Protein AF-A0A8D8FXM3-F1 (afdb_monomer)

Solvent-accessible surface area (backbone atoms only — not comparable to full-atom values): 12452 Å² total; per-residue (Å²): 110,68,70,56,55,53,50,52,53,53,52,52,51,51,52,50,54,49,53,53,51,35,67,79,33,67,69,48,41,53,52,52,52,52,49,64,70,70,44,84,66,47,69,54,56,52,48,52,55,50,48,60,72,67,67,62,90,70,79,95,51,71,66,63,53,48,52,51,51,57,55,49,51,53,50,54,53,55,52,47,56,51,52,52,52,50,53,50,50,52,54,52,54,53,51,53,52,54,54,50,55,56,55,59,54,52,55,56,55,54,50,52,54,51,52,65,56,49,52,60,52,53,54,52,52,51,53,52,53,52,53,50,54,52,51,52,52,52,53,50,53,50,52,53,51,51,53,52,51,52,51,50,52,55,51,51,51,45,52,72,77,34,61,68,70,59,34,52,39,51,74,69,73,46,86,82,75,95,80,88,76,96,78,83,88,86,88,86,85,82,70,87,61,51,72,58,54,60,70,76,43,56,78,65,55,54,47,64,77,72,57,128

InterPro domains:
  IPR001054 Adenylyl cyclase class-3/4/guanylyl cyclase [PF00211] (177-207)
  IPR001054 Adenylyl cyclase class-3/4/guanylyl cyclase [PS50125] (185-207)
  IPR011645 Haem NO binding associated [PF07701] (136-170)
  IPR029787 Nucleotide cyclase [G3DSA:3.30.70.1230] (173-210)
  IPR029787 Nucleotide cyclase [SSF55073] (171-207)
  IPR050401 Cyclic nucleotide synthase [PTHR11920] (121-207)

Secondary structure (DSSP, 8-state):
-HHHHHHHHHHHHHHHHHHHHHHH-HHHHHHHHHHHHHSTTHHHHHHHHHHHHTT------HHHHHHHHHHHHHHHHHHHHHHHHHHHHHHHHHHHHHHHHHHHHHHHHHHHHHHHHHHHHHHHHHHHHHHHHHHHHHHHHHHHHHHHHHHHHHHHHHHHHS-HHHHHHHHTT--------SS--------TTHHHHHHHS-HHHHHHHH--

Foldseek 3Di:
DVVLVVVVVVVVVVVVVLVVVCVVDVVLVVLVVVLCVPDPCSVVLVVVVVVSVVVDDDPDDPVVVVVNVVSVVVVVVSVVVSVVVVVVVVVVVVVVVVVVVVVVVVVVVVVVVVVVVVVVVVVVVVVVVVVVVVVVVVVVVVVVVVVVVVVVVVLVVLVVVDPPVVSVCVVVVHDDDDDDDPDDDDDDDDDPCPVVCPVPDDPVVNCVVPPD

Structure (mmCIF, N/CA/C/O backbone):
data_AF-A0A8D8FXM3-F1
#
_entry.id   AF-A0A8D8FXM3-F1
#
loop_
_atom_site.group_PDB
_atom_site.id
_atom_site.type_symbol
_atom_site.label_atom_id
_atom_site.label_alt_id
_atom_site.label_comp_id
_atom_site.label_asym_id
_atom_site.label_entity_id
_atom_site.label_seq_id
_atom_site.pdbx_PDB_ins_code
_atom_site.Cartn_x
_atom_site.Cartn_y
_atom_site.Cartn_z
_atom_site.occupancy
_atom_site.B_iso_or_equiv
_atom_site.auth_seq_id
_atom_site.auth_comp_id
_atom_site.auth_asym_id
_atom_site.auth_atom_id
_atom_site.pdbx_PDB_model_num
ATOM 1 N N . THR A 1 1 ? 35.871 18.208 -62.976 1.00 68.62 1 THR A N 1
ATOM 2 C CA . THR A 1 1 ? 35.917 19.166 -61.845 1.00 68.62 1 THR A CA 1
ATOM 3 C C . THR A 1 1 ? 34.710 19.023 -60.932 1.00 68.62 1 THR A C 1
ATOM 5 O O . THR A 1 1 ? 34.895 18.881 -59.734 1.00 68.62 1 THR A O 1
ATOM 8 N N . GLU A 1 2 ? 33.490 18.960 -61.470 1.00 82.00 2 GLU A N 1
ATOM 9 C CA . GLU A 1 2 ? 32.253 18.806 -60.681 1.00 82.00 2 GLU A CA 1
ATOM 10 C C . GLU A 1 2 ? 32.189 17.509 -59.846 1.00 82.00 2 GLU A C 1
ATOM 12 O O . GLU A 1 2 ? 31.903 17.554 -58.652 1.00 82.00 2 GLU A O 1
ATOM 17 N N . SER A 1 3 ? 32.555 16.357 -60.422 1.00 80.75 3 SER A N 1
ATOM 18 C CA . SER A 1 3 ? 32.576 15.068 -59.704 1.00 80.75 3 SER A CA 1
ATOM 19 C C . SER A 1 3 ? 33.555 15.048 -58.524 1.00 80.75 3 SER A C 1
ATOM 21 O O . SER A 1 3 ? 33.273 14.437 -57.497 1.00 80.75 3 SER A O 1
ATOM 23 N N . TYR A 1 4 ? 34.686 15.746 -58.657 1.00 82.31 4 TYR A N 1
ATOM 24 C CA . TYR A 1 4 ? 35.678 15.891 -57.593 1.00 82.31 4 TYR A CA 1
ATOM 25 C C . TYR A 1 4 ? 35.133 16.742 -56.441 1.00 82.31 4 TYR A C 1
ATOM 27 O O . TYR A 1 4 ? 35.175 16.322 -55.288 1.00 82.31 4 TYR A O 1
ATOM 35 N N . ILE A 1 5 ? 34.543 17.899 -56.761 1.00 85.62 5 ILE A N 1
ATOM 36 C CA . ILE A 1 5 ? 33.913 18.782 -55.768 1.00 85.62 5 ILE A CA 1
ATOM 37 C C . ILE A 1 5 ? 32.830 18.021 -54.994 1.00 85.62 5 ILE A C 1
ATOM 39 O O . ILE A 1 5 ? 32.799 18.066 -53.765 1.00 85.62 5 ILE A O 1
ATOM 43 N N . ARG A 1 6 ? 31.993 17.255 -55.700 1.00 86.94 6 ARG A N 1
ATOM 44 C CA . ARG A 1 6 ? 30.939 16.438 -55.093 1.00 86.94 6 ARG A CA 1
ATOM 45 C C . ARG A 1 6 ? 31.491 15.332 -54.187 1.00 86.94 6 ARG A C 1
ATOM 47 O O . ARG A 1 6 ? 30.951 15.111 -53.106 1.00 86.94 6 ARG A O 1
ATOM 54 N N . TYR A 1 7 ? 32.568 14.657 -54.591 1.00 84.69 7 TYR A N 1
ATOM 55 C CA . TYR A 1 7 ? 33.243 13.662 -53.751 1.00 84.69 7 TYR A CA 1
ATOM 56 C C . TYR A 1 7 ? 33.750 14.283 -52.442 1.00 84.69 7 TYR A C 1
ATOM 58 O O . TYR A 1 7 ? 33.461 13.763 -51.367 1.00 84.69 7 TYR A O 1
ATOM 66 N N . ILE A 1 8 ? 34.443 15.423 -52.524 1.00 84.00 8 ILE A N 1
ATOM 67 C CA . ILE A 1 8 ? 34.988 16.114 -51.348 1.00 84.00 8 ILE A CA 1
ATOM 68 C C . ILE A 1 8 ? 33.873 16.561 -50.399 1.00 84.00 8 ILE A C 1
ATOM 70 O O . ILE A 1 8 ? 33.991 16.375 -49.190 1.00 84.00 8 ILE A O 1
ATOM 74 N N . GLN A 1 9 ? 32.767 17.088 -50.929 1.00 88.81 9 GLN A N 1
ATOM 75 C CA . GLN A 1 9 ? 31.605 17.453 -50.115 1.00 88.81 9 GLN A CA 1
ATOM 76 C C . GLN A 1 9 ? 31.052 16.253 -49.336 1.00 88.81 9 GLN A C 1
ATOM 78 O O . GLN A 1 9 ? 30.844 16.348 -48.128 1.00 88.81 9 GLN A O 1
ATOM 83 N N . HIS A 1 10 ? 30.850 15.111 -49.998 1.00 86.81 10 HIS A N 1
ATOM 84 C CA . HIS A 1 10 ? 30.336 13.913 -49.332 1.00 86.81 10 HIS A CA 1
ATOM 85 C C . HIS A 1 10 ? 31.328 13.307 -48.325 1.00 86.81 10 HIS A C 1
ATOM 87 O O . HIS A 1 10 ? 30.897 12.852 -47.266 1.00 86.81 10 HIS A O 1
ATOM 93 N N . ASP A 1 11 ? 32.635 13.332 -48.607 1.00 83.19 11 ASP A N 1
ATOM 94 C CA . ASP A 1 11 ? 33.673 12.855 -47.680 1.00 83.19 11 ASP A CA 1
ATOM 95 C C . ASP A 1 11 ? 33.730 13.703 -46.398 1.00 83.19 11 ASP A C 1
ATOM 97 O O . ASP A 1 11 ? 33.765 13.157 -45.292 1.00 83.19 11 ASP A O 1
ATOM 101 N N . ILE A 1 12 ? 33.667 15.034 -46.527 1.00 84.38 12 ILE A N 1
ATOM 102 C CA . ILE A 1 12 ? 33.658 15.956 -45.381 1.00 84.38 12 ILE A CA 1
ATOM 103 C C . ILE A 1 12 ? 32.416 15.725 -44.518 1.00 84.38 12 ILE A C 1
ATOM 105 O O . ILE A 1 12 ? 32.544 15.514 -43.311 1.00 84.38 12 ILE A O 1
ATOM 109 N N . VAL A 1 13 ? 31.230 15.695 -45.134 1.00 89.56 13 VAL A N 1
ATOM 110 C CA . VAL A 1 13 ? 29.965 15.468 -44.417 1.00 89.56 13 VAL A CA 1
ATOM 111 C C . VAL A 1 13 ? 29.972 14.104 -43.720 1.00 89.56 13 VAL A C 1
ATOM 113 O O . VAL A 1 13 ? 29.574 13.997 -42.561 1.00 89.56 13 VAL A O 1
ATOM 116 N N . GLY A 1 14 ? 30.477 13.060 -44.383 1.00 83.69 14 GLY A N 1
ATOM 117 C CA . GLY A 1 14 ? 30.605 11.729 -43.789 1.00 83.69 14 GLY A CA 1
ATOM 118 C C . GLY A 1 14 ? 31.514 11.716 -42.555 1.00 83.69 14 GLY A C 1
ATOM 119 O O . GLY A 1 14 ? 31.145 11.154 -41.521 1.00 83.69 14 GLY A O 1
ATOM 120 N N . LYS A 1 15 ? 32.676 12.378 -42.629 1.00 83.38 15 LYS A N 1
ATOM 121 C CA . LYS A 1 15 ? 33.617 12.504 -41.502 1.00 83.38 15 LYS A CA 1
ATOM 122 C C . LYS A 1 15 ? 33.030 13.299 -40.340 1.00 83.38 15 LYS A C 1
ATOM 124 O O . LYS A 1 15 ? 33.217 12.909 -39.188 1.00 83.38 15 LYS A O 1
ATOM 129 N N . GLU A 1 16 ? 32.315 14.381 -40.623 1.00 87.56 16 GLU A N 1
ATOM 130 C CA . GLU A 1 16 ? 31.687 15.221 -39.602 1.00 87.56 16 GLU A CA 1
ATOM 131 C C . GLU A 1 16 ? 30.564 14.480 -38.865 1.00 87.56 16 GLU A C 1
ATOM 133 O O . GLU A 1 16 ? 30.549 14.443 -37.631 1.00 87.56 16 GLU A O 1
ATOM 138 N N . LEU A 1 17 ? 29.675 13.808 -39.604 1.00 86.50 17 LEU A N 1
ATOM 139 C CA . LEU A 1 17 ? 28.604 12.989 -39.030 1.00 86.50 17 LEU A CA 1
ATOM 140 C C . LEU A 1 17 ? 29.157 11.850 -38.170 1.00 86.50 17 LEU A C 1
ATOM 142 O O . LEU A 1 17 ? 28.643 11.577 -37.080 1.00 86.50 17 LEU A O 1
ATOM 146 N N . LEU A 1 18 ? 30.227 11.203 -38.634 1.00 83.75 18 LEU A N 1
ATOM 147 C CA . LEU A 1 18 ? 30.901 10.159 -37.877 1.00 83.75 18 LEU A CA 1
ATOM 148 C C . LEU A 1 18 ? 31.521 10.720 -36.593 1.00 83.75 18 LEU A C 1
ATOM 150 O O . LEU A 1 18 ? 31.293 10.164 -35.523 1.00 83.75 18 LEU A O 1
ATOM 154 N N . ASN A 1 19 ? 32.254 11.832 -36.667 1.00 86.19 19 ASN A N 1
ATOM 155 C CA . ASN A 1 19 ? 32.889 12.445 -35.500 1.00 86.19 19 ASN A CA 1
ATOM 156 C C . ASN A 1 19 ? 31.856 12.887 -34.449 1.00 86.19 19 ASN A C 1
ATOM 158 O O . ASN A 1 19 ? 32.009 12.595 -33.263 1.00 86.19 19 ASN A O 1
ATOM 162 N N . SER A 1 20 ? 30.756 13.499 -34.891 1.00 86.69 20 SER A N 1
ATOM 163 C CA . SER A 1 20 ? 29.619 13.834 -34.030 1.00 86.69 20 SER A CA 1
ATOM 164 C C . SER A 1 20 ? 29.040 12.586 -33.359 1.00 86.69 20 SER A C 1
ATOM 166 O O . SER A 1 20 ? 28.900 12.543 -32.137 1.00 86.69 20 SER A O 1
ATOM 168 N N . SER A 1 21 ? 28.796 11.519 -34.124 1.00 83.69 21 SER A N 1
ATOM 169 C CA . SER A 1 21 ? 28.277 10.251 -33.592 1.00 83.69 21 SER A CA 1
ATOM 170 C C . SER A 1 21 ? 29.218 9.610 -32.560 1.00 83.69 21 SER A C 1
ATOM 172 O O . SER A 1 21 ? 28.762 9.087 -31.541 1.00 83.69 21 SER A O 1
ATOM 174 N N . LEU A 1 22 ? 30.536 9.674 -32.787 1.00 83.56 22 LEU A N 1
ATOM 175 C CA . LEU A 1 22 ? 31.560 9.163 -31.866 1.00 83.56 22 LEU A CA 1
ATOM 176 C C . LEU A 1 22 ? 31.623 9.955 -30.549 1.00 83.56 22 LEU A C 1
ATOM 178 O O . LEU A 1 22 ? 32.010 9.386 -29.527 1.00 83.56 22 LEU A O 1
ATOM 182 N N . ASN A 1 23 ? 31.239 11.234 -30.560 1.00 85.25 23 ASN A N 1
ATOM 183 C CA . ASN A 1 23 ? 31.184 12.076 -29.364 1.00 85.25 23 ASN A CA 1
ATOM 184 C C . ASN A 1 23 ? 29.931 11.814 -28.519 1.00 85.25 23 ASN A C 1
ATOM 186 O O . ASN A 1 23 ? 30.030 11.758 -27.296 1.00 85.25 23 ASN A O 1
ATOM 190 N N . TYR A 1 24 ? 28.771 11.601 -29.147 1.00 81.50 24 TYR A N 1
ATOM 191 C CA . TYR A 1 24 ? 27.524 11.327 -28.420 1.00 81.50 24 TYR A CA 1
ATOM 192 C C . TYR A 1 24 ? 27.474 9.926 -27.803 1.00 81.50 24 TYR A C 1
ATOM 194 O O . TYR A 1 24 ? 26.802 9.720 -26.794 1.00 81.50 24 TYR A O 1
ATOM 202 N N . ILE A 1 25 ? 28.177 8.952 -28.392 1.00 80.44 25 ILE A N 1
ATOM 203 C CA . ILE A 1 25 ? 28.134 7.554 -27.954 1.00 80.44 25 ILE A CA 1
ATOM 204 C C . ILE A 1 25 ? 29.562 7.076 -27.637 1.00 80.44 25 ILE A C 1
ATOM 206 O O . ILE A 1 25 ? 30.251 6.558 -28.518 1.00 80.44 25 ILE A O 1
ATOM 210 N N . PRO A 1 26 ? 30.021 7.148 -26.371 1.00 79.50 26 PRO A N 1
ATOM 211 C CA . PRO A 1 26 ? 31.376 6.732 -25.984 1.00 79.50 26 PRO A CA 1
ATOM 212 C C . PRO A 1 26 ? 31.711 5.284 -26.375 1.00 79.50 26 PRO A C 1
ATOM 214 O O . PRO A 1 26 ? 32.835 4.968 -26.769 1.00 79.50 26 PRO A O 1
ATOM 217 N N . LYS A 1 27 ? 30.710 4.395 -26.341 1.00 80.88 27 LYS A N 1
ATOM 218 C CA . LYS A 1 27 ? 30.839 2.996 -26.774 1.00 80.88 27 LYS A CA 1
ATOM 219 C C . LYS A 1 27 ? 31.121 2.881 -28.278 1.00 80.88 27 LYS A C 1
ATOM 221 O O . LYS A 1 27 ? 31.869 1.998 -28.689 1.00 80.88 27 LYS A O 1
ATOM 226 N N . LEU A 1 28 ? 30.566 3.781 -29.095 1.00 82.56 28 LEU A N 1
ATOM 227 C CA . LEU A 1 28 ? 30.810 3.834 -30.537 1.00 82.56 28 LEU A CA 1
ATOM 228 C C . LEU A 1 28 ? 32.264 4.192 -30.833 1.00 82.56 28 LEU A C 1
ATOM 230 O O . LEU A 1 28 ? 32.869 3.579 -31.705 1.00 82.56 28 LEU A O 1
ATOM 234 N N . LYS A 1 29 ? 32.850 5.104 -30.050 1.00 85.75 29 LYS A N 1
ATOM 235 C CA . LYS A 1 29 ? 34.266 5.474 -30.158 1.00 85.75 29 LYS A CA 1
ATOM 236 C C . LYS A 1 29 ? 35.198 4.279 -29.984 1.00 85.75 29 LYS A C 1
ATOM 238 O O . LYS A 1 29 ? 36.112 4.090 -30.784 1.00 85.75 29 LYS A O 1
ATOM 243 N N . ALA A 1 30 ? 34.935 3.444 -28.980 1.00 85.19 30 ALA A N 1
ATOM 244 C CA . ALA A 1 30 ? 35.692 2.215 -28.760 1.00 85.19 30 ALA A CA 1
ATOM 245 C C . ALA A 1 30 ? 35.491 1.199 -29.899 1.00 85.19 30 ALA A C 1
ATOM 247 O O . ALA A 1 30 ? 36.458 0.615 -30.384 1.00 85.19 30 ALA A O 1
ATOM 248 N N . MET A 1 31 ? 34.251 1.020 -30.369 1.00 82.25 31 MET A N 1
ATOM 249 C CA . MET A 1 31 ? 33.945 0.085 -31.459 1.00 82.25 31 MET A CA 1
ATOM 250 C C . MET A 1 31 ? 34.578 0.508 -32.790 1.00 82.25 31 MET A C 1
ATOM 252 O O . MET A 1 31 ? 35.168 -0.327 -33.470 1.00 82.25 31 MET A O 1
ATOM 256 N N . TYR A 1 32 ? 34.523 1.797 -33.126 1.00 84.50 32 TYR A N 1
ATOM 257 C CA . TYR A 1 32 ? 35.163 2.353 -34.316 1.00 84.50 32 TYR A CA 1
ATOM 258 C C . TYR A 1 32 ? 36.689 2.217 -34.257 1.00 84.50 32 TYR A C 1
ATOM 260 O O . TYR A 1 32 ? 37.299 1.792 -35.231 1.00 84.50 32 TYR A O 1
ATOM 268 N N . LYS A 1 33 ? 37.313 2.492 -33.102 1.00 86.56 33 LYS A N 1
ATOM 269 C CA . LYS A 1 33 ? 38.763 2.315 -32.915 1.00 86.56 33 LYS A CA 1
ATOM 270 C C . LYS A 1 33 ? 39.199 0.857 -33.099 1.00 86.56 33 LYS A C 1
ATOM 272 O O . LYS A 1 33 ? 40.227 0.598 -33.717 1.00 86.56 33 LYS A O 1
ATOM 277 N N . ASN A 1 34 ? 38.424 -0.095 -32.584 1.00 85.81 34 ASN A N 1
ATOM 278 C CA . ASN A 1 34 ? 38.727 -1.516 -32.761 1.00 85.81 34 ASN A CA 1
ATOM 279 C C . ASN A 1 34 ? 38.611 -1.941 -34.230 1.00 85.81 34 ASN A C 1
ATOM 281 O O . ASN A 1 34 ? 39.452 -2.695 -34.708 1.00 85.81 34 ASN A O 1
ATOM 285 N N . LEU A 1 35 ? 37.622 -1.409 -34.951 1.00 81.69 35 LEU A N 1
ATOM 286 C CA . LEU A 1 35 ? 37.439 -1.663 -36.379 1.00 81.69 35 LEU A CA 1
ATOM 287 C C . LEU A 1 35 ? 38.620 -1.142 -37.208 1.00 81.69 35 LEU A C 1
ATOM 289 O O . LEU A 1 35 ? 39.188 -1.875 -38.010 1.00 81.69 35 LEU A O 1
ATOM 293 N N . THR A 1 36 ? 39.038 0.106 -36.975 1.00 80.44 36 THR A N 1
ATOM 294 C CA . THR A 1 36 ? 40.135 0.734 -37.731 1.00 80.44 36 THR A CA 1
ATOM 295 C C . THR A 1 36 ? 41.506 0.135 -37.426 1.00 80.44 36 THR A C 1
ATOM 297 O O . THR A 1 36 ? 42.412 0.251 -38.246 1.00 80.44 36 THR A O 1
ATOM 300 N N . THR A 1 37 ? 41.665 -0.510 -36.267 1.00 82.50 37 THR A N 1
ATOM 301 C CA . THR A 1 37 ? 42.911 -1.194 -35.880 1.00 82.50 37 THR A CA 1
ATOM 302 C C . THR A 1 37 ? 42.944 -2.647 -36.368 1.00 82.50 37 THR A C 1
ATOM 304 O O . THR A 1 37 ? 44.019 -3.181 -36.614 1.00 82.50 37 THR A O 1
ATOM 307 N N . GLY A 1 38 ? 41.781 -3.295 -36.501 1.00 80.94 38 GLY A N 1
ATOM 308 C CA . GLY A 1 38 ? 41.669 -4.699 -36.909 1.00 80.94 38 GLY A CA 1
ATOM 309 C C . GLY A 1 38 ? 41.551 -4.930 -38.417 1.00 80.94 38 GLY A C 1
ATOM 310 O O . GLY A 1 38 ? 41.680 -6.067 -38.863 1.00 80.94 38 GLY A O 1
ATOM 311 N N . MET A 1 39 ? 41.295 -3.883 -39.205 1.00 80.12 39 MET A N 1
ATOM 312 C CA . MET A 1 39 ? 41.082 -4.017 -40.643 1.00 80.12 39 MET A CA 1
ATOM 313 C C . MET A 1 39 ? 42.417 -4.067 -41.417 1.00 80.12 39 MET A C 1
ATOM 315 O O . MET A 1 39 ? 43.227 -3.141 -41.288 1.00 80.12 39 MET A O 1
ATOM 319 N N . PRO A 1 40 ? 42.644 -5.092 -42.264 1.00 77.06 40 PRO A N 1
ATOM 320 C CA . PRO A 1 40 ? 43.811 -5.136 -43.139 1.00 77.06 40 PRO A CA 1
ATOM 321 C C . PRO A 1 40 ? 43.757 -3.981 -44.146 1.00 77.06 40 PRO A C 1
ATOM 323 O O . PRO A 1 40 ? 42.692 -3.635 -44.653 1.00 77.06 40 PRO A O 1
ATOM 326 N N . ASP A 1 41 ? 44.905 -3.362 -44.421 1.00 74.75 41 ASP A N 1
ATOM 327 C CA . ASP A 1 41 ? 45.047 -2.290 -45.415 1.00 74.75 41 ASP A CA 1
ATOM 328 C C . ASP A 1 41 ? 44.216 -1.010 -45.170 1.00 74.75 41 ASP A C 1
ATOM 330 O O . ASP A 1 41 ? 44.141 -0.138 -46.039 1.00 74.75 41 ASP A O 1
ATOM 334 N N . TYR A 1 42 ? 43.691 -0.792 -43.956 1.00 81.62 42 TYR A N 1
ATOM 335 C CA . TYR A 1 42 ? 43.020 0.468 -43.589 1.00 81.62 42 TYR A CA 1
ATOM 336 C C . TYR A 1 42 ? 43.903 1.709 -43.822 1.00 81.62 42 TYR A C 1
ATOM 338 O O . TYR A 1 42 ? 43.435 2.766 -44.256 1.00 81.62 42 TYR A O 1
ATOM 346 N N . GLY A 1 43 ? 45.216 1.569 -43.610 1.00 82.31 43 GLY A N 1
ATOM 347 C CA . GLY A 1 43 ? 46.198 2.607 -43.926 1.00 82.31 43 GLY A CA 1
ATOM 348 C C . GLY A 1 43 ? 46.236 2.983 -45.413 1.00 82.31 43 GLY A C 1
ATOM 349 O O . GLY A 1 43 ? 46.394 4.163 -45.727 1.00 82.31 43 GLY A O 1
A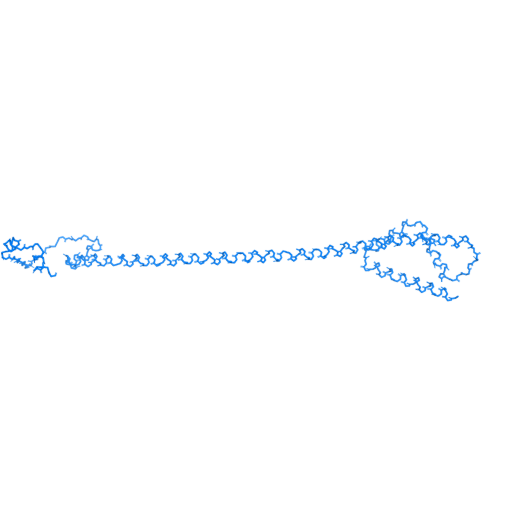TOM 350 N N . ARG A 1 44 ? 46.019 2.022 -46.322 1.00 82.06 44 ARG A N 1
ATOM 351 C CA . ARG A 1 44 ? 45.990 2.251 -47.778 1.00 82.06 44 ARG A CA 1
ATOM 352 C C . ARG A 1 44 ? 44.738 3.014 -48.202 1.00 82.06 44 ARG A C 1
ATOM 354 O O . ARG A 1 44 ? 44.840 3.953 -48.985 1.00 82.06 44 ARG A O 1
ATOM 361 N N . ILE A 1 45 ? 43.580 2.704 -47.609 1.00 81.81 45 ILE A N 1
ATOM 362 C CA . ILE A 1 45 ? 42.335 3.468 -47.824 1.00 81.81 45 ILE A CA 1
ATOM 363 C C . ILE A 1 45 ? 42.535 4.930 -47.427 1.00 81.81 45 ILE A C 1
ATOM 365 O O . ILE A 1 45 ? 42.173 5.845 -48.171 1.00 81.81 45 ILE A O 1
ATOM 369 N N . ARG A 1 46 ? 43.167 5.160 -46.269 1.00 83.50 46 ARG A N 1
ATOM 370 C CA . ARG A 1 46 ? 43.488 6.513 -45.811 1.00 83.50 46 ARG A CA 1
ATOM 371 C C . ARG A 1 46 ? 44.416 7.220 -46.795 1.00 83.50 46 ARG A C 1
ATOM 373 O O . ARG A 1 46 ? 44.153 8.366 -47.146 1.00 83.50 46 ARG A O 1
ATOM 380 N N . GLN A 1 47 ? 45.461 6.545 -47.263 1.00 83.12 47 GLN A N 1
ATOM 381 C CA . GLN A 1 47 ? 46.386 7.102 -48.249 1.00 83.12 47 GLN A CA 1
ATOM 382 C C . GLN A 1 47 ? 45.675 7.485 -49.550 1.00 83.12 47 GLN A C 1
ATOM 384 O O . GLN A 1 47 ? 45.836 8.617 -49.993 1.00 83.12 47 GLN A O 1
ATOM 389 N N . TRP A 1 48 ? 44.823 6.620 -50.110 1.00 81.38 48 TRP A N 1
ATOM 390 C CA . TRP A 1 48 ? 44.045 6.961 -51.305 1.00 81.38 48 TRP A CA 1
ATOM 391 C C . TRP A 1 48 ? 43.103 8.140 -51.081 1.00 81.38 48 TRP A C 1
ATOM 393 O O . TRP A 1 48 ? 43.012 9.007 -51.945 1.00 81.38 48 TRP A O 1
ATOM 403 N N . SER A 1 49 ? 42.451 8.231 -49.917 1.00 78.75 49 SER A N 1
ATOM 404 C CA . SER A 1 49 ? 41.606 9.388 -49.597 1.00 78.75 49 SER A CA 1
ATOM 405 C C . SER A 1 49 ? 42.400 10.702 -49.578 1.00 78.75 49 SER A C 1
ATOM 407 O O . SER A 1 49 ? 41.904 11.729 -50.037 1.00 78.75 49 SER A O 1
ATOM 409 N N . GLU A 1 50 ? 43.656 10.660 -49.122 1.00 82.56 50 GLU A N 1
ATOM 410 C CA . GLU A 1 50 ? 44.558 11.811 -49.117 1.00 82.56 50 GLU A CA 1
ATOM 411 C C . GLU A 1 50 ? 45.064 12.152 -50.518 1.00 82.56 50 GLU A C 1
ATOM 413 O O . GLU A 1 50 ? 45.060 13.322 -50.893 1.00 82.56 50 GLU A O 1
ATOM 418 N N . THR A 1 51 ? 45.434 11.156 -51.324 1.00 80.94 51 THR A N 1
ATOM 419 C CA . THR A 1 51 ? 45.834 11.374 -52.721 1.00 80.94 51 THR A CA 1
ATOM 420 C C . THR A 1 51 ? 44.694 11.989 -53.534 1.00 80.94 51 THR A C 1
ATOM 422 O O . THR A 1 51 ? 44.919 12.953 -54.263 1.00 80.94 51 THR A O 1
ATOM 425 N N . ILE A 1 52 ? 43.456 11.503 -53.357 1.00 81.81 52 ILE A N 1
ATOM 426 C CA . ILE A 1 52 ? 42.275 12.088 -54.006 1.00 81.81 52 ILE A CA 1
ATOM 427 C C . ILE A 1 52 ? 42.096 13.537 -53.538 1.00 81.81 52 ILE A C 1
ATOM 429 O O . ILE A 1 52 ? 41.941 14.422 -54.370 1.00 81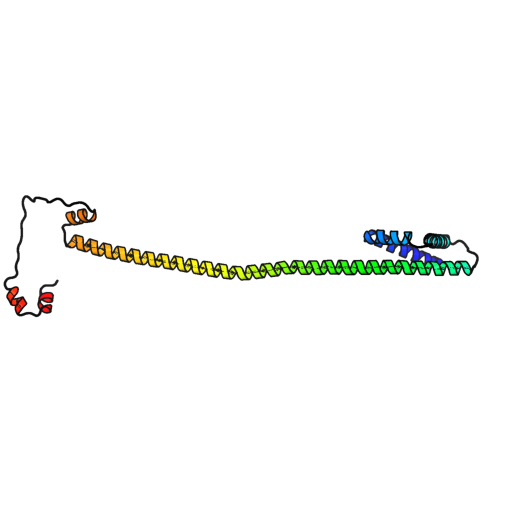.81 52 ILE A O 1
ATOM 433 N N . ARG A 1 53 ? 42.201 13.812 -52.231 1.00 81.75 53 ARG A N 1
ATOM 434 C CA . ARG A 1 53 ? 42.057 15.163 -51.655 1.00 81.75 53 ARG A CA 1
ATOM 435 C C . ARG A 1 53 ? 43.118 16.162 -52.124 1.00 81.75 53 ARG A C 1
ATOM 437 O O . ARG A 1 53 ? 42.837 17.356 -52.192 1.00 81.75 53 ARG A O 1
ATOM 444 N N . ARG A 1 54 ? 44.331 15.703 -52.439 1.00 83.44 54 ARG A N 1
ATOM 445 C CA . ARG A 1 54 ? 45.386 16.555 -53.013 1.00 83.44 54 ARG A CA 1
ATOM 446 C C . ARG A 1 54 ? 45.157 16.879 -54.492 1.00 83.44 54 ARG A C 1
ATOM 448 O O . ARG A 1 54 ? 45.860 17.732 -55.022 1.00 83.44 54 ARG A O 1
ATOM 455 N N . ASN A 1 55 ? 44.164 16.251 -55.133 1.00 80.31 55 ASN A N 1
ATOM 456 C CA . ASN A 1 55 ? 43.847 16.411 -56.554 1.00 80.31 55 ASN A CA 1
ATOM 457 C C . ASN A 1 55 ? 45.084 16.229 -57.458 1.00 80.31 55 ASN A C 1
ATOM 459 O O . ASN A 1 55 ? 45.251 16.924 -58.461 1.00 80.31 55 ASN A O 1
ATOM 463 N N . GLU A 1 56 ? 45.980 15.317 -57.070 1.00 78.81 56 GLU A N 1
ATOM 464 C CA . GLU A 1 56 ? 47.173 14.975 -57.844 1.00 78.81 56 GLU A CA 1
ATOM 465 C C . GLU A 1 56 ? 46.753 14.211 -59.108 1.00 78.81 56 GLU A C 1
ATOM 467 O O . GLU A 1 56 ? 45.921 13.305 -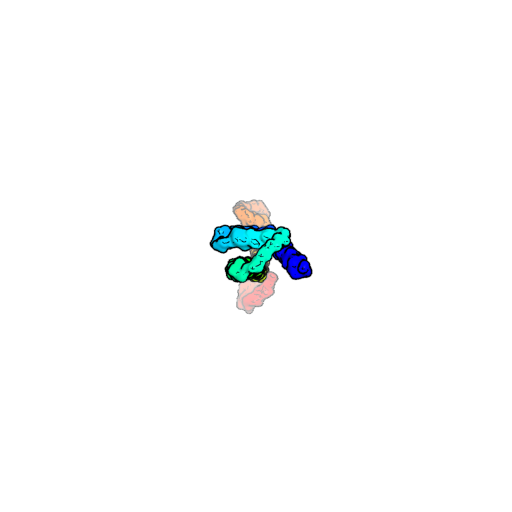59.050 1.00 78.81 56 GLU A O 1
ATOM 472 N N . ILE A 1 57 ? 47.316 14.574 -60.264 1.00 71.31 57 ILE A N 1
ATOM 473 C CA . ILE A 1 57 ? 47.031 13.884 -61.528 1.00 71.31 57 ILE A CA 1
ATOM 474 C C . ILE A 1 57 ? 47.709 12.511 -61.484 1.00 71.31 57 ILE A C 1
ATOM 476 O O . ILE A 1 57 ? 48.930 12.406 -61.579 1.00 71.31 57 ILE A O 1
ATOM 480 N N . ILE A 1 58 ? 46.909 11.457 -61.338 1.00 72.62 58 ILE A N 1
ATOM 481 C CA . ILE A 1 58 ? 47.366 10.065 -61.367 1.00 72.62 58 ILE A CA 1
ATOM 482 C C . ILE A 1 58 ? 47.280 9.562 -62.813 1.00 72.62 58 ILE A C 1
ATOM 484 O O . ILE A 1 58 ? 46.284 9.799 -63.499 1.00 72.62 58 ILE A O 1
ATOM 488 N N . SER A 1 59 ? 48.306 8.856 -63.289 1.00 75.44 59 SER A N 1
ATOM 489 C CA . SER A 1 59 ? 48.257 8.192 -64.593 1.00 75.44 59 SER A CA 1
ATOM 490 C C . SER A 1 59 ? 47.166 7.116 -64.612 1.00 75.44 59 SER A C 1
ATOM 492 O O . SER A 1 59 ? 46.985 6.371 -63.647 1.00 75.44 59 SER A O 1
ATOM 494 N N . ALA A 1 60 ? 46.415 7.033 -65.712 1.00 75.00 60 ALA A N 1
ATOM 495 C CA . ALA A 1 60 ? 45.346 6.050 -65.846 1.00 75.00 60 ALA A CA 1
ATOM 496 C C . ALA A 1 60 ? 45.925 4.626 -65.770 1.00 75.00 60 ALA A C 1
ATOM 498 O O . ALA A 1 60 ? 46.644 4.189 -66.667 1.00 75.00 60 ALA A O 1
ATOM 499 N N . ASN A 1 61 ? 45.612 3.909 -64.688 1.00 84.12 61 ASN A N 1
ATOM 500 C CA . ASN A 1 61 ? 46.028 2.530 -64.462 1.00 84.12 61 ASN A CA 1
ATOM 501 C C . ASN A 1 61 ? 44.829 1.722 -63.941 1.00 84.12 61 ASN A C 1
ATOM 503 O O . ASN A 1 61 ? 44.224 2.048 -62.921 1.00 84.12 61 ASN A O 1
ATOM 507 N N . VAL A 1 62 ? 44.455 0.673 -64.675 1.00 84.00 62 VAL A N 1
ATOM 508 C CA . VAL A 1 62 ? 43.274 -0.151 -64.369 1.00 84.00 62 VAL A CA 1
ATOM 509 C C . VAL A 1 62 ? 43.495 -0.995 -63.110 1.00 84.00 62 VAL A C 1
ATOM 511 O O . VAL A 1 62 ? 42.557 -1.224 -62.348 1.00 84.00 62 VAL A O 1
ATOM 514 N N . THR A 1 63 ? 44.735 -1.413 -62.849 1.00 85.81 63 THR A N 1
ATOM 515 C CA . THR A 1 63 ? 45.090 -2.245 -61.693 1.00 85.81 63 THR A CA 1
ATOM 516 C C . THR A 1 63 ? 44.914 -1.479 -60.384 1.00 85.81 63 THR A C 1
ATOM 518 O O . THR A 1 63 ? 44.288 -1.980 -59.456 1.00 85.81 63 THR A O 1
ATOM 521 N N . THR A 1 64 ? 45.366 -0.223 -60.327 1.00 84.12 64 THR A N 1
ATOM 522 C CA . THR A 1 64 ? 45.216 0.618 -59.127 1.00 84.12 64 THR A CA 1
ATOM 523 C C . THR A 1 64 ? 43.758 0.987 -58.865 1.00 84.12 64 THR A C 1
ATOM 525 O O . THR A 1 64 ? 43.331 1.018 -57.713 1.00 84.12 64 THR A O 1
ATOM 528 N N . ALA A 1 65 ? 42.971 1.215 -59.922 1.00 82.56 65 ALA A N 1
ATOM 529 C CA . ALA A 1 65 ? 41.533 1.429 -59.798 1.00 82.56 65 ALA A CA 1
ATOM 530 C C . ALA A 1 65 ? 40.830 0.189 -59.223 1.00 82.56 65 ALA A C 1
ATOM 532 O O . ALA A 1 65 ? 39.999 0.315 -58.326 1.00 82.56 65 ALA A O 1
ATOM 533 N N . ARG A 1 66 ? 41.187 -1.012 -59.696 1.00 88.06 66 ARG A N 1
ATOM 534 C CA . ARG A 1 66 ? 40.639 -2.273 -59.183 1.00 88.06 66 ARG A CA 1
ATOM 535 C C . ARG A 1 66 ? 40.965 -2.483 -57.705 1.00 88.06 66 ARG A C 1
ATOM 537 O O . ARG A 1 66 ? 40.054 -2.766 -56.932 1.00 88.06 66 ARG A O 1
ATOM 544 N N . GLU A 1 67 ? 42.223 -2.291 -57.316 1.00 86.06 67 GLU A N 1
ATOM 545 C CA . GLU A 1 67 ? 42.646 -2.383 -55.914 1.00 86.06 67 GLU A CA 1
ATOM 546 C C . GLU A 1 67 ? 41.868 -1.403 -55.027 1.00 86.06 67 GLU A C 1
ATOM 548 O O . GLU A 1 67 ? 41.360 -1.796 -53.979 1.00 86.06 67 GLU A O 1
ATOM 553 N N . TYR A 1 68 ? 41.691 -0.155 -55.476 1.00 83.31 68 TYR A N 1
ATOM 554 C CA . TYR A 1 68 ? 40.889 0.838 -54.760 1.00 83.31 68 TYR A CA 1
ATOM 555 C C . TYR A 1 68 ? 39.454 0.357 -54.517 1.00 83.31 68 TYR A C 1
ATOM 557 O O . TYR A 1 68 ? 38.962 0.428 -53.388 1.00 83.31 68 TYR A O 1
ATOM 565 N N . TYR A 1 69 ? 38.784 -0.161 -55.551 1.00 85.81 69 TYR A N 1
ATOM 566 C CA . TYR A 1 69 ? 37.409 -0.645 -55.424 1.00 85.81 69 TYR A CA 1
ATOM 567 C C . TYR A 1 69 ? 37.295 -1.875 -54.515 1.00 85.81 69 TYR A C 1
ATOM 569 O O . TYR A 1 69 ? 36.378 -1.928 -53.696 1.00 85.81 69 TYR A O 1
ATOM 577 N N . GLU A 1 70 ? 38.216 -2.837 -54.614 1.00 88.00 70 GLU A N 1
ATOM 578 C CA . GLU A 1 70 ? 38.210 -4.046 -53.778 1.00 88.00 70 GLU A CA 1
ATOM 579 C C . GLU A 1 70 ? 38.425 -3.704 -52.295 1.00 88.00 70 GLU A C 1
ATOM 581 O O . GLU A 1 70 ? 37.669 -4.153 -51.429 1.00 88.00 70 GLU A O 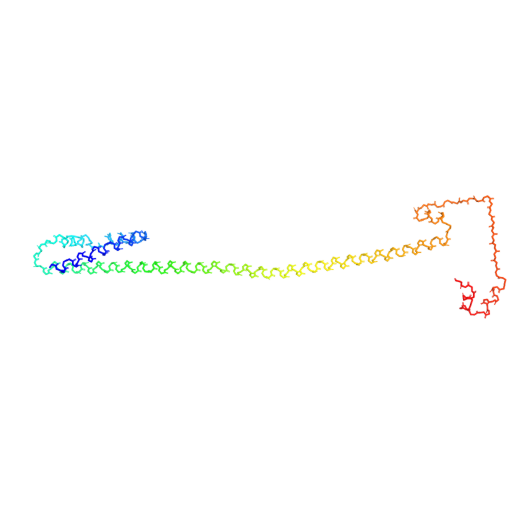1
ATOM 586 N N . THR A 1 71 ? 39.390 -2.838 -51.976 1.00 85.44 71 THR A N 1
ATOM 587 C CA . THR A 1 71 ? 39.629 -2.422 -50.587 1.00 85.44 71 THR A CA 1
ATOM 588 C C . THR A 1 71 ? 38.510 -1.526 -50.043 1.00 85.44 71 THR A C 1
ATOM 590 O O . THR A 1 71 ? 38.128 -1.651 -48.879 1.00 85.44 71 THR A O 1
ATOM 593 N N . MET A 1 72 ? 37.935 -0.646 -50.870 1.00 83.56 72 MET A N 1
ATOM 594 C CA . MET A 1 72 ? 36.788 0.172 -50.468 1.00 83.56 72 MET A CA 1
ATOM 595 C C . MET A 1 72 ? 35.549 -0.693 -50.196 1.00 83.56 72 MET A C 1
ATOM 597 O O . MET A 1 72 ? 34.816 -0.432 -49.242 1.00 83.56 72 MET A O 1
ATOM 601 N N . ALA A 1 73 ? 35.329 -1.755 -50.975 1.00 86.12 73 ALA A N 1
ATOM 602 C CA . ALA A 1 73 ? 34.246 -2.703 -50.725 1.00 86.12 73 ALA A CA 1
ATOM 603 C C . ALA A 1 73 ? 34.400 -3.393 -49.358 1.00 86.12 73 ALA A C 1
ATOM 605 O O . ALA A 1 73 ? 33.429 -3.461 -48.603 1.00 86.12 73 ALA A O 1
ATOM 606 N N . MET A 1 74 ? 35.620 -3.814 -48.999 1.00 84.62 74 MET A N 1
ATOM 607 C CA . MET A 1 74 ? 35.907 -4.353 -47.662 1.00 84.62 74 MET A CA 1
ATOM 608 C C . MET A 1 74 ? 35.642 -3.320 -46.557 1.00 84.62 74 MET A C 1
ATOM 610 O O . MET A 1 74 ? 35.079 -3.657 -45.519 1.00 84.62 74 MET A O 1
ATOM 614 N N . TYR A 1 75 ? 36.000 -2.051 -46.774 1.00 82.69 75 TYR A N 1
ATOM 615 C CA . TYR A 1 75 ? 35.770 -0.989 -45.787 1.00 82.69 75 TYR A CA 1
ATOM 616 C C . TYR A 1 75 ? 34.287 -0.739 -45.538 1.00 82.69 75 TYR A C 1
ATOM 618 O O . TYR A 1 75 ? 33.847 -0.638 -44.393 1.00 82.69 75 TYR A O 1
ATOM 626 N N . ILE A 1 76 ? 33.507 -0.669 -46.615 1.00 84.00 76 ILE A N 1
ATOM 627 C CA . ILE A 1 76 ? 32.059 -0.488 -46.539 1.00 84.00 76 ILE A CA 1
ATOM 628 C C . ILE A 1 76 ? 31.404 -1.679 -45.823 1.00 84.00 76 ILE A C 1
ATOM 630 O O . ILE A 1 76 ? 30.488 -1.465 -45.028 1.00 84.00 76 ILE A O 1
ATOM 634 N N . ASP A 1 77 ? 31.869 -2.911 -46.052 1.00 86.94 77 ASP A N 1
ATOM 635 C CA . ASP A 1 77 ? 31.363 -4.097 -45.347 1.00 86.94 77 ASP A CA 1
ATOM 636 C C . ASP A 1 77 ? 31.641 -4.042 -43.835 1.00 86.94 77 ASP A C 1
ATOM 638 O O . ASP A 1 77 ? 30.742 -4.240 -43.014 1.00 86.94 77 ASP A O 1
ATOM 642 N N . GLU A 1 78 ? 32.858 -3.665 -43.445 1.00 82.38 78 GLU A N 1
ATOM 643 C CA . GLU A 1 78 ? 33.229 -3.491 -42.037 1.00 82.38 78 GLU A CA 1
ATOM 644 C C . GLU A 1 78 ? 32.428 -2.371 -41.349 1.00 82.38 78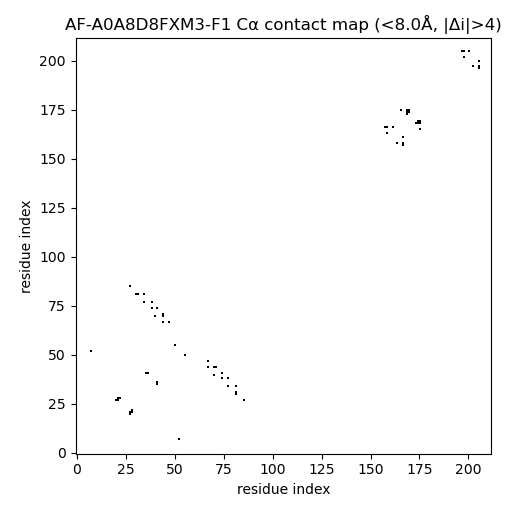 GLU A C 1
ATOM 646 O O . GLU A 1 78 ? 31.959 -2.521 -40.213 1.00 82.38 78 GLU A O 1
ATOM 651 N N . LEU A 1 79 ? 32.175 -1.260 -42.046 1.00 82.56 79 LEU A N 1
ATOM 652 C CA . LEU A 1 79 ? 31.307 -0.197 -41.536 1.00 82.56 79 LEU A CA 1
ATOM 653 C C . LEU A 1 79 ? 29.851 -0.653 -41.362 1.00 82.56 79 LEU A C 1
ATOM 655 O O . LEU A 1 79 ? 29.194 -0.235 -40.404 1.00 82.56 79 LEU A O 1
ATOM 659 N N . ARG A 1 80 ? 29.337 -1.534 -42.231 1.00 85.81 80 ARG A N 1
ATOM 660 C CA . ARG A 1 80 ? 27.988 -2.107 -42.071 1.00 85.81 80 ARG A CA 1
ATOM 661 C C . ARG A 1 80 ? 27.879 -2.944 -40.801 1.00 85.81 80 ARG A C 1
ATOM 663 O O . ARG A 1 80 ? 26.909 -2.786 -40.061 1.00 85.81 80 ARG A O 1
ATOM 670 N N . LYS A 1 81 ? 28.902 -3.740 -40.470 1.00 84.62 81 LYS A N 1
ATOM 671 C CA . LYS A 1 81 ? 28.947 -4.500 -39.204 1.00 84.62 81 LYS A CA 1
ATOM 672 C C . LYS A 1 81 ? 28.884 -3.576 -37.989 1.00 84.62 81 LYS A C 1
ATOM 674 O O . LYS A 1 81 ? 28.178 -3.862 -37.017 1.00 84.62 81 LYS A O 1
ATOM 679 N N . LEU A 1 82 ? 29.582 -2.438 -38.042 1.00 83.25 82 LEU A N 1
ATOM 680 C CA . LEU A 1 82 ? 29.502 -1.416 -36.998 1.00 83.25 82 LEU A CA 1
ATOM 681 C C . LEU A 1 82 ? 28.086 -0.834 -36.891 1.00 83.25 82 LEU A C 1
ATOM 683 O O . LEU A 1 82 ? 27.547 -0.734 -35.787 1.00 83.25 82 LEU A O 1
ATOM 687 N N . GLN A 1 83 ? 27.471 -0.495 -38.025 1.00 84.62 83 GLN A N 1
ATOM 688 C CA . GLN A 1 83 ? 26.110 0.033 -38.080 1.00 84.62 83 GLN A CA 1
ATOM 689 C C . GLN A 1 83 ? 25.092 -0.947 -37.477 1.00 84.62 83 GLN A C 1
ATOM 691 O O . GLN A 1 83 ? 24.237 -0.540 -36.684 1.00 84.62 83 GLN A O 1
ATOM 696 N N . ASP A 1 84 ? 25.211 -2.239 -37.778 1.00 87.19 84 ASP A N 1
ATOM 697 C CA . ASP A 1 84 ? 24.335 -3.271 -37.223 1.00 87.19 84 ASP A CA 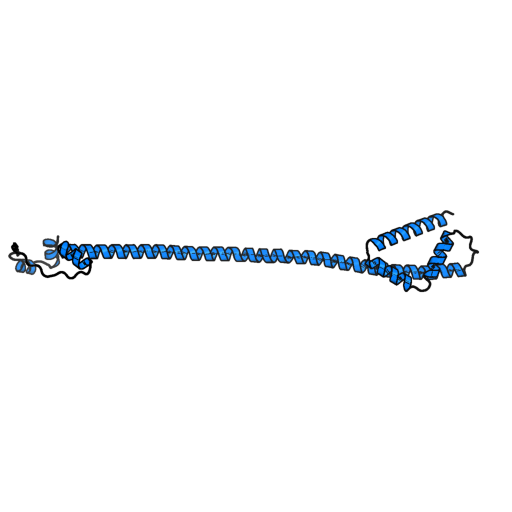1
ATOM 698 C C . ASP A 1 84 ? 24.535 -3.453 -35.712 1.00 87.19 84 ASP A C 1
ATOM 700 O O . ASP A 1 84 ? 23.561 -3.582 -34.963 1.00 87.19 84 ASP A O 1
ATOM 704 N N . LYS A 1 85 ? 25.777 -3.365 -35.222 1.00 84.44 85 LYS A N 1
ATOM 705 C CA . LYS A 1 85 ? 26.078 -3.446 -33.783 1.00 84.44 85 LYS A CA 1
ATOM 706 C C . LYS A 1 85 ? 25.531 -2.253 -32.998 1.00 84.44 85 LYS A C 1
ATOM 708 O O . LYS A 1 85 ? 25.034 -2.414 -31.878 1.00 84.44 85 LYS A O 1
ATOM 713 N N . VAL A 1 86 ? 25.586 -1.060 -33.588 1.00 84.00 86 VAL A N 1
ATOM 714 C CA . VAL A 1 86 ? 24.960 0.146 -33.029 1.00 84.00 86 VAL A CA 1
ATOM 715 C C . VAL A 1 86 ? 23.446 -0.007 -33.001 1.00 84.00 86 VAL A C 1
ATOM 717 O O . VAL A 1 86 ? 22.840 0.213 -31.954 1.00 84.00 86 VAL A O 1
ATOM 720 N N . ARG A 1 87 ? 22.840 -0.462 -34.104 1.00 87.00 87 ARG A N 1
ATOM 721 C CA . ARG A 1 87 ? 21.395 -0.720 -34.188 1.00 87.00 87 ARG A CA 1
ATOM 722 C C . ARG A 1 87 ? 20.934 -1.690 -33.101 1.00 87.00 87 ARG A C 1
ATOM 724 O O . ARG A 1 87 ? 19.926 -1.428 -32.446 1.00 87.00 87 ARG A O 1
ATOM 731 N N . TRP A 1 88 ? 21.671 -2.781 -32.893 1.00 88.69 88 TRP A N 1
ATOM 732 C CA . TRP A 1 88 ? 21.369 -3.753 -31.843 1.00 88.69 88 TRP A CA 1
ATOM 733 C C . TRP A 1 88 ? 21.463 -3.129 -30.448 1.00 88.69 88 TRP A C 1
ATOM 735 O O . TRP A 1 88 ? 20.528 -3.253 -29.662 1.00 88.69 88 TRP A O 1
ATOM 745 N N . THR A 1 89 ? 22.544 -2.392 -30.177 1.00 84.56 89 THR A N 1
ATOM 746 C CA . THR A 1 89 ? 22.760 -1.744 -28.874 1.00 84.56 89 THR A CA 1
ATOM 747 C C . THR A 1 89 ? 21.648 -0.745 -28.553 1.00 84.56 89 THR A C 1
ATOM 749 O O . THR A 1 89 ? 21.126 -0.751 -27.446 1.00 84.56 89 THR A O 1
ATOM 752 N N . ILE A 1 90 ? 21.250 0.087 -29.521 1.00 85.88 90 ILE A N 1
ATOM 753 C CA . ILE A 1 90 ? 20.171 1.067 -29.334 1.00 85.88 90 ILE A CA 1
ATOM 754 C C . ILE A 1 90 ? 18.847 0.358 -29.047 1.00 85.88 90 ILE A C 1
ATOM 756 O O . ILE A 1 90 ? 18.151 0.719 -28.102 1.00 85.88 90 ILE A O 1
ATOM 760 N N . ARG A 1 91 ? 18.494 -0.657 -29.847 1.00 87.69 91 ARG A N 1
ATOM 761 C CA . ARG A 1 91 ? 17.230 -1.385 -29.679 1.00 87.69 91 ARG A CA 1
ATOM 762 C C . ARG A 1 91 ? 17.139 -2.046 -28.303 1.00 87.69 91 ARG A C 1
ATOM 764 O O . ARG A 1 91 ? 16.095 -1.956 -27.665 1.00 87.69 91 ARG A O 1
ATOM 771 N N . ASP A 1 92 ? 18.214 -2.694 -27.869 1.00 86.75 92 ASP A N 1
ATOM 772 C CA . ASP A 1 92 ? 18.287 -3.389 -26.584 1.00 86.75 92 ASP A CA 1
ATOM 773 C C . ASP A 1 92 ? 18.188 -2.415 -25.400 1.00 86.75 92 ASP A C 1
ATOM 775 O O . ASP A 1 92 ? 17.371 -2.614 -24.501 1.00 86.75 92 ASP A O 1
ATOM 779 N N . GLU A 1 93 ? 18.943 -1.315 -25.432 1.00 85.00 93 GLU A N 1
ATOM 780 C CA . GLU A 1 93 ? 18.944 -0.333 -24.344 1.00 85.00 93 GLU A CA 1
ATOM 781 C C . GLU A 1 93 ? 17.586 0.376 -24.218 1.00 85.00 93 GLU A C 1
ATOM 783 O O . GLU A 1 93 ? 17.044 0.499 -23.119 1.00 85.00 93 GLU A O 1
ATOM 788 N N . VAL A 1 94 ? 16.978 0.767 -25.345 1.00 86.62 94 VAL A N 1
ATOM 789 C CA . VAL A 1 94 ? 15.648 1.398 -25.362 1.00 86.62 94 VAL A CA 1
ATOM 790 C C . VAL A 1 94 ? 14.586 0.448 -24.804 1.00 86.62 94 VAL A C 1
ATOM 792 O O . VAL A 1 94 ? 13.787 0.848 -23.958 1.00 86.62 94 VAL A O 1
ATOM 795 N N . GLN A 1 95 ? 14.591 -0.823 -25.218 1.00 87.62 95 GLN A N 1
ATOM 796 C CA . GLN A 1 95 ? 13.640 -1.814 -24.705 1.00 87.62 95 GLN A CA 1
ATOM 797 C C . GLN A 1 95 ? 13.826 -2.076 -23.205 1.00 87.62 95 GLN A C 1
ATOM 799 O O . GLN A 1 95 ? 12.847 -2.139 -22.457 1.00 87.62 95 GLN A O 1
ATOM 804 N N . LYS A 1 96 ? 15.069 -2.168 -22.727 1.00 85.81 96 LYS A N 1
ATOM 805 C CA . LYS A 1 96 ? 15.364 -2.327 -21.295 1.00 85.81 96 LYS A CA 1
ATOM 806 C C . LYS A 1 96 ? 14.876 -1.147 -20.461 1.00 85.81 96 LYS A C 1
ATOM 808 O O . LYS A 1 96 ? 14.309 -1.357 -19.391 1.00 85.81 96 LYS A O 1
ATOM 813 N N . VAL A 1 97 ? 15.060 0.081 -20.940 1.00 84.88 97 VAL A N 1
ATOM 814 C CA . VAL A 1 97 ? 14.599 1.283 -20.230 1.00 84.88 97 VAL A CA 1
ATOM 815 C C . VAL A 1 97 ? 13.069 1.340 -20.175 1.00 84.88 97 VAL A C 1
ATOM 817 O O . VAL A 1 97 ? 12.516 1.557 -19.097 1.00 84.88 97 VAL A O 1
ATOM 820 N N . LEU A 1 98 ? 12.376 1.069 -21.287 1.00 83.69 98 LEU A N 1
ATOM 821 C CA . LEU A 1 98 ? 10.907 1.089 -21.341 1.00 83.69 98 LEU A CA 1
ATOM 822 C C . LEU A 1 98 ? 10.274 0.006 -20.455 1.00 83.69 98 LEU A C 1
ATOM 824 O O . LEU A 1 98 ? 9.347 0.279 -19.692 1.00 83.69 98 LEU A O 1
ATOM 828 N N . THR A 1 99 ? 10.800 -1.220 -20.504 1.00 81.69 99 THR A N 1
ATOM 829 C CA . THR A 1 99 ? 10.310 -2.327 -19.663 1.00 81.69 99 THR A CA 1
ATOM 830 C C . THR A 1 99 ? 10.581 -2.085 -18.178 1.00 81.69 99 THR A C 1
ATOM 832 O O . THR A 1 99 ? 9.739 -2.400 -17.336 1.00 81.69 99 THR A O 1
ATOM 835 N N . LYS A 1 100 ? 11.726 -1.481 -17.835 1.00 81.75 100 LYS A N 1
ATOM 836 C CA . LYS A 1 100 ? 12.042 -1.093 -16.456 1.00 81.75 100 LYS A CA 1
ATOM 837 C C . LYS A 1 100 ? 11.090 -0.015 -15.938 1.00 81.75 100 LYS A C 1
ATOM 839 O O . LYS A 1 100 ? 10.627 -0.152 -14.809 1.00 81.75 100 LYS A O 1
ATOM 844 N N . ALA A 1 101 ? 10.774 0.998 -16.746 1.00 78.75 101 ALA A N 1
ATOM 845 C CA . ALA A 1 101 ? 9.807 2.036 -16.389 1.00 78.75 101 ALA A CA 1
ATOM 846 C C . ALA A 1 101 ? 8.423 1.432 -16.091 1.00 78.75 101 ALA A C 1
ATOM 848 O O . ALA A 1 101 ? 7.872 1.666 -15.019 1.00 78.75 101 ALA A O 1
ATOM 849 N N . ASN A 1 102 ? 7.936 0.540 -16.959 1.00 78.25 102 ASN A N 1
ATOM 850 C CA . ASN A 1 102 ? 6.648 -0.134 -16.767 1.00 78.25 102 ASN A CA 1
ATOM 851 C C . ASN A 1 102 ? 6.628 -1.030 -15.502 1.00 78.25 102 ASN A C 1
ATOM 853 O O . ASN A 1 102 ? 5.661 -1.069 -14.740 1.00 78.25 102 ASN A O 1
ATOM 857 N N . ARG A 1 103 ? 7.742 -1.713 -15.195 1.00 76.94 103 ARG A N 1
ATOM 858 C CA . ARG A 1 103 ? 7.846 -2.523 -13.968 1.00 76.94 103 ARG A CA 1
ATOM 859 C C . ARG A 1 103 ? 7.880 -1.678 -12.689 1.00 76.94 103 ARG A C 1
ATOM 861 O O . ARG A 1 103 ? 7.409 -2.146 -11.656 1.00 76.94 103 ARG A O 1
ATOM 868 N N . MET A 1 104 ? 8.409 -0.452 -12.733 1.00 75.19 104 MET A N 1
ATOM 869 C CA . MET A 1 104 ? 8.375 0.466 -11.585 1.00 75.19 104 MET A CA 1
ATOM 870 C C . MET A 1 104 ? 6.945 0.934 -11.270 1.00 75.19 104 MET A C 1
ATOM 872 O O . MET A 1 104 ? 6.594 1.032 -10.096 1.00 75.19 104 MET A O 1
ATOM 876 N N . GLU A 1 105 ? 6.093 1.117 -12.282 1.00 75.94 105 GLU A N 1
ATOM 877 C CA . GLU A 1 105 ? 4.677 1.478 -12.093 1.00 75.94 105 GLU A CA 1
ATOM 878 C C . GLU A 1 105 ? 3.861 0.361 -11.420 1.00 75.94 105 GLU A C 1
ATOM 880 O O . GLU A 1 105 ? 2.966 0.626 -10.614 1.00 75.94 105 GLU A O 1
ATOM 885 N N . THR A 1 106 ? 4.222 -0.903 -11.662 1.00 81.00 106 THR A N 1
ATOM 886 C CA . THR A 1 106 ? 3.517 -2.069 -11.097 1.00 81.00 106 THR A CA 1
ATOM 887 C C . THR A 1 106 ? 3.537 -2.087 -9.558 1.00 81.00 106 THR A C 1
ATOM 889 O O . THR A 1 106 ? 2.553 -2.482 -8.929 1.00 81.00 106 THR A O 1
ATOM 892 N N . PHE A 1 107 ? 4.617 -1.613 -8.923 1.00 87.25 107 PHE A N 1
ATOM 893 C CA . PHE A 1 107 ? 4.707 -1.553 -7.457 1.00 87.25 107 PHE A CA 1
ATOM 894 C C . PHE A 1 107 ? 3.688 -0.586 -6.843 1.00 87.25 107 PHE A C 1
ATOM 896 O O . PHE A 1 107 ? 3.126 -0.879 -5.788 1.00 87.25 107 PHE A O 1
ATOM 903 N N . GLY A 1 108 ? 3.411 0.539 -7.510 1.00 87.50 108 GLY A N 1
ATOM 904 C CA . GLY A 1 108 ? 2.438 1.524 -7.033 1.00 87.50 108 GLY A CA 1
ATOM 905 C C . GLY A 1 108 ? 1.018 0.959 -6.988 1.00 87.50 108 GLY A C 1
ATOM 906 O O . GLY A 1 108 ? 0.314 1.123 -5.991 1.00 87.50 108 GLY A O 1
ATOM 907 N N . ILE A 1 109 ? 0.626 0.217 -8.028 1.00 89.75 109 ILE A N 1
ATOM 908 C CA . ILE A 1 109 ? -0.682 -0.451 -8.097 1.00 89.75 109 ILE A CA 1
ATOM 909 C C . ILE A 1 109 ? -0.810 -1.502 -6.987 1.00 89.75 109 ILE A C 1
ATOM 911 O O . ILE A 1 109 ? -1.832 -1.552 -6.304 1.00 89.75 109 ILE A O 1
ATOM 915 N N . ALA A 1 110 ? 0.235 -2.303 -6.754 1.00 90.44 110 ALA A N 1
ATOM 916 C CA . ALA A 1 110 ? 0.234 -3.301 -5.686 1.00 90.44 110 ALA A CA 1
ATOM 917 C C . ALA A 1 110 ? 0.047 -2.664 -4.295 1.00 90.44 110 ALA A C 1
ATOM 919 O O . ALA A 1 110 ? -0.763 -3.145 -3.503 1.00 90.44 110 ALA A O 1
ATOM 920 N N . ILE A 1 111 ? 0.733 -1.550 -4.014 1.00 94.00 111 ILE A N 1
ATOM 921 C CA . ILE A 1 111 ? 0.583 -0.807 -2.753 1.00 94.00 111 ILE A CA 1
ATOM 922 C C . ILE A 1 111 ? -0.842 -0.260 -2.602 1.00 94.00 111 ILE A C 1
ATOM 924 O O . ILE A 1 111 ? -1.438 -0.411 -1.537 1.00 94.00 111 ILE A O 1
ATOM 928 N N . LEU A 1 112 ? -1.417 0.331 -3.657 1.00 95.56 112 LEU A N 1
ATOM 929 C CA . LEU A 1 112 ? -2.795 0.836 -3.627 1.00 95.56 112 LEU A CA 1
ATOM 930 C C . LEU A 1 112 ? -3.806 -0.270 -3.313 1.00 95.56 112 LEU A C 1
ATOM 932 O O . LEU A 1 112 ? -4.686 -0.065 -2.479 1.00 95.56 112 LEU A O 1
ATOM 936 N N . ILE A 1 113 ? -3.657 -1.451 -3.919 1.00 95.75 113 ILE A N 1
ATOM 937 C CA . ILE A 1 113 ? -4.519 -2.608 -3.637 1.00 95.75 113 ILE A CA 1
ATOM 938 C C . ILE A 1 113 ? -4.417 -3.011 -2.161 1.00 95.75 113 ILE A C 1
ATOM 940 O O . ILE A 1 113 ? -5.441 -3.214 -1.509 1.00 95.75 113 ILE A O 1
ATOM 944 N N . VAL A 1 114 ? -3.204 -3.072 -1.603 1.00 96.81 114 VAL A N 1
ATOM 945 C CA . VAL A 1 114 ? -3.000 -3.388 -0.179 1.00 96.81 114 VAL A CA 1
ATOM 946 C C . VAL A 1 114 ? -3.688 -2.356 0.717 1.00 96.81 114 VAL A C 1
ATOM 948 O O . VAL A 1 114 ? -4.413 -2.732 1.636 1.00 96.81 114 VAL A O 1
ATOM 951 N N . VAL A 1 115 ? -3.528 -1.061 0.434 1.00 97.38 115 VAL A N 1
ATOM 952 C CA . VAL A 1 115 ? -4.168 0.019 1.207 1.00 97.38 115 VAL A CA 1
ATOM 953 C C . VAL A 1 115 ? -5.696 -0.070 1.136 1.00 97.38 115 VAL A C 1
ATOM 955 O O . VAL A 1 115 ? -6.368 0.056 2.165 1.00 97.38 115 VAL A O 1
ATOM 958 N N . LEU A 1 116 ? -6.249 -0.348 -0.049 1.00 96.75 116 LEU A N 1
ATOM 959 C CA . LEU A 1 116 ? -7.689 -0.516 -0.255 1.00 96.75 116 LEU A CA 1
ATOM 960 C C . LEU A 1 116 ? -8.264 -1.728 0.485 1.00 96.75 116 LEU A C 1
ATOM 962 O O . LEU A 1 116 ? -9.421 -1.679 0.890 1.00 96.75 116 LEU A O 1
ATOM 966 N N . ILE A 1 117 ? -7.481 -2.788 0.699 1.00 96.25 117 ILE A N 1
ATOM 967 C CA . ILE A 1 117 ? -7.901 -3.968 1.472 1.00 96.25 117 ILE A CA 1
ATOM 968 C C . ILE A 1 117 ? -7.771 -3.721 2.982 1.00 96.25 117 ILE A C 1
ATOM 970 O O . ILE A 1 117 ? -8.645 -4.112 3.754 1.00 96.25 117 ILE A O 1
ATOM 974 N N . VAL A 1 118 ? -6.707 -3.050 3.428 1.00 97.62 118 VAL A N 1
ATOM 975 C CA . VAL A 1 118 ? -6.445 -2.815 4.859 1.00 97.62 118 VAL A CA 1
ATOM 976 C C . VAL A 1 118 ? -7.432 -1.812 5.465 1.00 97.62 118 VAL A C 1
ATOM 978 O O . VAL A 1 118 ? -7.906 -2.016 6.584 1.00 97.62 118 VAL A O 1
ATOM 981 N N . SER A 1 119 ? -7.793 -0.755 4.733 1.00 97.19 119 SER A N 1
ATOM 982 C CA . SER A 1 119 ? -8.729 0.275 5.206 1.00 97.19 119 SER A CA 1
ATOM 983 C C . SER A 1 119 ? -10.084 -0.278 5.701 1.00 97.19 119 SER A C 1
ATOM 985 O O . SER A 1 119 ? -10.437 -0.016 6.858 1.00 97.19 119 SER A O 1
ATOM 987 N N . PRO A 1 120 ? -10.840 -1.088 4.928 1.00 97.50 120 PRO A N 1
ATOM 988 C CA . PRO A 1 120 ? -12.118 -1.630 5.385 1.00 97.50 120 PRO A CA 1
ATOM 989 C C . PRO A 1 120 ? -11.962 -2.593 6.566 1.00 97.50 120 PRO A C 1
ATOM 991 O O . PRO A 1 120 ? -12.825 -2.608 7.445 1.00 97.50 120 PRO A O 1
ATOM 994 N N . ILE A 1 121 ? -10.859 -3.349 6.636 1.00 96.94 121 ILE A N 1
ATOM 995 C CA . ILE A 1 121 ? -10.566 -4.236 7.770 1.00 96.94 121 ILE A CA 1
ATOM 996 C C . ILE A 1 121 ? -10.416 -3.411 9.052 1.00 96.94 121 ILE A C 1
ATOM 998 O O . ILE A 1 121 ? -11.075 -3.706 10.048 1.00 96.94 121 ILE A O 1
ATOM 1002 N N . ILE A 1 122 ? -9.619 -2.338 9.022 1.00 97.06 122 ILE A N 1
ATOM 1003 C CA . ILE A 1 122 ? -9.438 -1.441 10.173 1.00 97.06 122 ILE A CA 1
ATOM 1004 C C . ILE A 1 122 ? -10.778 -0.830 10.597 1.00 97.06 122 ILE A C 1
ATOM 1006 O O . ILE A 1 122 ? -11.126 -0.875 11.777 1.00 97.06 122 ILE A O 1
ATOM 1010 N N . ILE A 1 123 ? -11.561 -0.304 9.647 1.00 96.94 123 ILE A N 1
ATOM 1011 C CA . ILE A 1 123 ? -12.871 0.301 9.936 1.00 96.94 123 ILE A CA 1
ATOM 1012 C C . ILE A 1 123 ? -13.802 -0.716 10.611 1.00 96.94 123 ILE A C 1
ATOM 1014 O O . ILE A 1 123 ? -14.469 -0.387 11.595 1.00 96.94 123 ILE A O 1
ATOM 1018 N N . LEU A 1 124 ? -13.847 -1.955 10.114 1.00 96.50 124 LEU A N 1
ATOM 1019 C CA . LEU A 1 124 ? -14.682 -3.016 10.673 1.00 96.50 124 LEU A CA 1
ATOM 1020 C C . LEU A 1 124 ? -14.244 -3.392 12.094 1.00 96.50 124 LEU A C 1
ATOM 1022 O O . LEU A 1 124 ? -15.092 -3.487 12.984 1.00 96.50 124 LEU A O 1
ATOM 1026 N N . LEU A 1 125 ? -12.939 -3.554 12.322 1.00 96.31 125 LEU A N 1
ATOM 1027 C CA . LEU A 1 125 ? -12.382 -3.880 13.636 1.00 96.31 125 LEU A CA 1
ATOM 1028 C C . LEU A 1 125 ? -12.680 -2.786 14.666 1.00 96.31 125 LEU A C 1
ATOM 1030 O O . LEU A 1 125 ? -13.177 -3.085 15.752 1.00 96.31 125 LEU A O 1
ATOM 1034 N N . VAL A 1 126 ? -12.456 -1.518 14.307 1.00 97.38 126 VAL A N 1
ATOM 1035 C CA . VAL A 1 126 ? -12.738 -0.376 15.189 1.00 97.38 126 VAL A CA 1
ATOM 1036 C C . VAL A 1 126 ? -14.226 -0.311 15.528 1.00 97.38 126 VAL A C 1
ATOM 1038 O O . VAL A 1 126 ? -14.581 -0.182 16.699 1.00 97.38 126 VAL A O 1
ATOM 1041 N N . ARG A 1 127 ? -15.118 -0.476 14.541 1.00 96.44 127 ARG A N 1
ATOM 1042 C CA . ARG A 1 127 ? -16.571 -0.490 14.787 1.00 96.44 127 ARG A CA 1
ATOM 1043 C C . ARG A 1 127 ? -16.984 -1.597 15.756 1.00 96.44 127 ARG A C 1
ATOM 1045 O O . ARG A 1 127 ? -17.785 -1.349 16.655 1.00 96.44 127 ARG A O 1
ATOM 1052 N N . LYS A 1 128 ? -16.434 -2.806 15.603 1.00 95.88 128 LYS A N 1
ATOM 1053 C CA . LYS A 1 128 ? -16.708 -3.937 16.504 1.00 95.88 128 LYS A CA 1
ATOM 1054 C C . LYS A 1 128 ? -16.193 -3.681 17.921 1.00 95.88 128 LYS A C 1
ATOM 1056 O O . LYS A 1 128 ? -16.920 -3.945 18.879 1.00 95.88 128 LYS A O 1
ATOM 1061 N N . ALA A 1 129 ? -14.987 -3.133 18.060 1.00 96.50 129 ALA A N 1
ATOM 1062 C CA . ALA A 1 129 ? -14.416 -2.779 19.356 1.00 96.50 129 ALA A CA 1
ATOM 1063 C C . ALA A 1 129 ? -15.262 -1.720 20.085 1.00 96.50 129 ALA A C 1
ATOM 1065 O O . ALA A 1 129 ? -15.636 -1.922 21.240 1.00 96.50 129 ALA A O 1
ATOM 1066 N N . VAL A 1 130 ? -15.642 -0.636 19.398 1.00 96.56 130 VAL A N 1
ATOM 1067 C CA . VAL A 1 130 ? -16.470 0.436 19.978 1.00 96.56 130 VAL A CA 1
ATOM 1068 C C . VAL A 1 130 ? -17.839 -0.089 20.412 1.00 96.56 130 VAL A C 1
ATOM 1070 O O . VAL A 1 130 ? -18.252 0.171 21.540 1.00 96.56 130 VAL A O 1
ATOM 1073 N N . ALA A 1 131 ? -18.515 -0.880 19.572 1.00 96.38 131 ALA A N 1
ATOM 1074 C CA . ALA A 1 131 ? -19.820 -1.453 19.912 1.00 96.38 131 ALA A CA 1
ATOM 1075 C C . ALA A 1 131 ? -19.752 -2.342 21.164 1.00 96.38 131 ALA A C 1
ATOM 1077 O O . ALA A 1 131 ? -20.626 -2.289 22.029 1.00 96.38 131 ALA A O 1
ATOM 1078 N N . THR A 1 132 ? -18.677 -3.121 21.280 1.00 96.00 132 THR A N 1
ATOM 1079 C CA . THR A 1 132 ? -18.429 -3.996 22.426 1.00 96.00 132 THR A CA 1
ATOM 1080 C C . THR A 1 132 ? -18.254 -3.169 23.701 1.00 96.00 132 THR A C 1
ATOM 1082 O O . THR A 1 132 ? -18.948 -3.406 24.688 1.00 96.00 132 THR A O 1
ATOM 1085 N N . ILE A 1 133 ? -17.402 -2.139 23.669 1.00 96.31 133 ILE A N 1
ATOM 1086 C CA . ILE A 1 133 ? -17.162 -1.237 24.809 1.00 96.31 133 ILE A CA 1
ATOM 1087 C C . ILE A 1 133 ? -18.450 -0.526 25.240 1.00 96.31 133 ILE A C 1
ATOM 1089 O O . ILE A 1 133 ? -18.751 -0.475 26.433 1.00 96.31 133 ILE A O 1
ATOM 1093 N N . GLN A 1 134 ? -19.235 -0.011 24.290 1.00 95.94 134 GLN A N 1
ATOM 1094 C CA . GLN A 1 134 ? -20.511 0.644 24.591 1.00 95.94 134 GLN A CA 1
ATOM 1095 C C . GLN A 1 134 ? -21.494 -0.318 25.264 1.00 95.94 134 GLN A C 1
ATOM 1097 O O . GLN A 1 134 ? -22.092 0.032 26.281 1.00 95.94 134 GLN A O 1
ATOM 1102 N N . MET A 1 135 ? -21.626 -1.543 24.749 1.00 95.38 135 MET A N 1
ATOM 1103 C CA . MET A 1 135 ? -22.496 -2.558 25.344 1.00 95.38 135 MET A CA 1
ATOM 1104 C C . MET A 1 135 ? -22.044 -2.934 26.762 1.00 95.38 135 MET A C 1
ATOM 1106 O O . MET A 1 135 ? -22.876 -3.015 27.667 1.00 95.38 135 MET A O 1
ATOM 1110 N N . TYR A 1 136 ? -20.738 -3.104 26.989 1.00 95.94 136 TYR A N 1
ATOM 1111 C CA . TYR A 1 136 ? -20.197 -3.343 28.330 1.00 95.94 136 TYR A CA 1
ATOM 1112 C C . TYR A 1 136 ? -20.506 -2.190 29.291 1.00 95.94 136 TYR A C 1
ATOM 1114 O O . TYR A 1 136 ? -20.957 -2.444 30.408 1.00 95.94 136 TYR A O 1
ATOM 1122 N N . ALA A 1 137 ? -20.320 -0.938 28.864 1.00 96.31 137 ALA A N 1
ATOM 1123 C CA . ALA A 1 137 ? -20.602 0.237 29.687 1.00 96.31 137 ALA A CA 1
ATOM 1124 C C . ALA A 1 137 ? -22.089 0.334 30.072 1.00 96.31 137 ALA A C 1
ATOM 1126 O O . ALA A 1 137 ? -22.410 0.570 31.238 1.00 96.31 137 ALA A O 1
ATOM 1127 N N . VAL A 1 138 ? -22.998 0.091 29.120 1.00 96.25 138 VAL A N 1
ATOM 1128 C CA . VAL A 1 138 ? -24.450 0.087 29.370 1.00 96.25 138 VAL A CA 1
ATOM 1129 C C . VAL A 1 138 ? -24.839 -1.031 30.336 1.00 96.25 138 VAL A C 1
ATOM 1131 O O . VAL A 1 138 ? -25.541 -0.778 31.316 1.00 96.25 138 VAL A O 1
ATOM 1134 N N . ASN A 1 139 ? -24.345 -2.251 30.116 1.00 96.50 139 ASN A N 1
ATOM 1135 C CA . ASN A 1 139 ? -24.622 -3.384 30.999 1.00 96.50 139 ASN A CA 1
ATOM 1136 C C . ASN A 1 139 ? -24.099 -3.143 32.419 1.00 96.50 139 ASN A C 1
ATOM 1138 O O . ASN A 1 139 ? -24.778 -3.468 33.395 1.00 96.50 139 ASN A O 1
ATOM 1142 N N . LEU A 1 140 ? -22.912 -2.547 32.554 1.00 96.00 140 LEU A N 1
ATOM 1143 C CA . LEU A 1 140 ? -22.344 -2.196 33.851 1.00 96.00 140 LEU A CA 1
ATOM 1144 C C . LEU A 1 140 ? -23.192 -1.137 34.566 1.00 96.00 140 LEU A C 1
ATOM 1146 O O . LEU A 1 140 ? -23.495 -1.292 35.749 1.00 96.00 140 LEU A O 1
ATOM 1150 N N . ALA A 1 141 ? -23.623 -0.098 33.847 1.00 96.25 141 ALA A N 1
ATOM 1151 C CA . ALA A 1 141 ? -24.500 0.934 34.391 1.00 96.25 141 ALA A CA 1
ATOM 1152 C C . ALA A 1 141 ? -25.851 0.357 34.847 1.00 96.25 141 ALA A C 1
ATOM 1154 O O . ALA A 1 141 ? -26.349 0.725 35.914 1.00 96.25 141 ALA A O 1
ATOM 1155 N N . HIS A 1 142 ? -26.419 -0.583 34.084 1.00 96.06 142 HIS A N 1
ATOM 1156 C CA . HIS A 1 142 ? -27.654 -1.273 34.454 1.00 96.06 142 HIS A CA 1
ATOM 1157 C C . HIS A 1 142 ? -27.482 -2.082 35.743 1.00 96.06 142 HIS A C 1
ATOM 1159 O O . HIS A 1 142 ? -28.220 -1.865 36.705 1.00 96.06 142 HIS A O 1
ATOM 1165 N N . LYS A 1 143 ? -26.450 -2.934 35.811 1.00 95.06 143 LYS A N 1
ATOM 1166 C CA . LYS A 1 143 ? -26.149 -3.735 37.009 1.00 95.06 143 LYS A CA 1
ATOM 1167 C C . LYS A 1 143 ? -25.907 -2.863 38.237 1.00 95.06 143 LYS A C 1
ATOM 1169 O O . LYS A 1 143 ? -26.440 -3.145 39.305 1.00 95.06 143 LYS A O 1
ATOM 1174 N N . ALA A 1 144 ? -25.154 -1.771 38.092 1.00 96.38 144 ALA A N 1
ATOM 1175 C CA . ALA A 1 144 ? -24.919 -0.826 39.182 1.00 96.38 144 ALA A CA 1
ATOM 1176 C C . ALA A 1 144 ? -26.224 -0.174 39.673 1.00 96.38 144 ALA A C 1
ATOM 1178 O O . ALA A 1 144 ? -26.411 0.025 40.877 1.00 96.38 144 ALA A O 1
ATOM 1179 N N . ARG A 1 145 ? -27.153 0.137 38.758 1.00 96.69 145 ARG A N 1
ATOM 1180 C CA . ARG A 1 145 ? -28.474 0.683 39.098 1.00 96.69 145 ARG A CA 1
ATOM 1181 C C . ARG A 1 145 ? -29.340 -0.333 39.841 1.00 96.69 145 ARG A C 1
ATOM 1183 O O . ARG A 1 145 ? -29.992 0.048 40.813 1.00 96.69 145 ARG A O 1
ATOM 1190 N N . GLU A 1 146 ? -29.338 -1.593 39.418 1.00 95.75 146 GLU A N 1
ATOM 1191 C CA . GLU A 1 146 ? -30.065 -2.677 40.091 1.00 95.75 146 GLU A CA 1
ATOM 1192 C C . GLU A 1 146 ? -29.537 -2.919 41.503 1.00 95.75 146 GLU A C 1
ATOM 1194 O O . GLU A 1 146 ? -30.317 -2.855 42.453 1.00 95.75 146 GLU A O 1
ATOM 1199 N N . LEU A 1 147 ? -28.216 -3.048 41.653 1.00 95.56 147 LEU A N 1
ATOM 1200 C CA . LEU A 1 147 ? -27.545 -3.152 42.952 1.00 95.56 147 LEU A CA 1
ATOM 1201 C C . LEU A 1 147 ? -27.895 -1.977 43.869 1.00 95.56 147 LEU A C 1
ATOM 1203 O O . LEU A 1 147 ? -28.204 -2.161 45.044 1.00 95.56 147 LEU A O 1
ATOM 1207 N N . LYS A 1 148 ? -27.900 -0.748 43.337 1.00 95.69 148 LYS A N 1
ATOM 1208 C CA . LYS A 1 148 ? -28.285 0.443 44.108 1.00 95.69 148 LYS A CA 1
ATOM 1209 C C . LYS A 1 148 ? -29.751 0.397 44.548 1.00 95.69 148 LYS A C 1
ATOM 1211 O O . LYS A 1 148 ? -30.062 0.846 45.651 1.00 95.69 148 LYS A O 1
ATOM 1216 N N . ARG A 1 149 ? -30.655 -0.108 43.703 1.00 95.44 149 ARG A N 1
ATOM 1217 C CA . ARG A 1 149 ? -32.082 -0.263 44.028 1.00 95.44 149 ARG A CA 1
ATOM 1218 C C . ARG A 1 149 ? -32.284 -1.310 45.119 1.00 95.44 149 ARG A C 1
ATOM 1220 O O . ARG A 1 149 ? -32.991 -1.038 46.084 1.00 95.44 149 ARG A O 1
ATOM 1227 N N . GLU A 1 150 ? -31.652 -2.468 44.981 1.00 93.94 150 GLU A N 1
ATOM 1228 C CA . GLU A 1 150 ? -31.730 -3.551 45.960 1.00 93.94 150 GLU A CA 1
ATOM 1229 C C . GLU A 1 150 ? -31.154 -3.124 47.312 1.00 93.94 150 GLU A C 1
ATOM 1231 O O . GLU A 1 150 ? -31.826 -3.254 48.335 1.00 93.94 150 GLU A O 1
ATOM 1236 N N . LYS A 1 151 ? -29.988 -2.466 47.309 1.00 92.62 151 LYS A N 1
ATOM 1237 C CA . LYS A 1 151 ? -29.395 -1.886 48.519 1.00 92.62 151 LYS A CA 1
ATOM 1238 C C . LYS A 1 151 ? -30.335 -0.900 49.214 1.00 92.62 151 LYS A C 1
ATOM 1240 O O . LYS A 1 151 ? -30.499 -0.970 50.424 1.00 92.62 151 LYS A O 1
ATOM 1245 N N . ARG A 1 152 ? -30.996 -0.007 48.465 1.00 93.62 152 ARG A N 1
ATOM 1246 C CA . ARG A 1 152 ? -31.986 0.929 49.033 1.00 93.62 152 ARG A CA 1
ATOM 1247 C C . ARG A 1 152 ? -33.181 0.213 49.655 1.00 93.62 152 ARG A C 1
ATOM 1249 O O . ARG A 1 152 ? -33.649 0.644 50.703 1.00 93.62 152 ARG A O 1
ATOM 1256 N N . LYS A 1 153 ? -33.677 -0.851 49.020 1.00 92.81 153 LYS A N 1
ATOM 1257 C CA . LYS A 1 153 ? -34.788 -1.649 49.554 1.00 92.81 153 LYS A CA 1
ATOM 1258 C C . LYS A 1 153 ? -34.384 -2.338 50.859 1.00 92.81 153 LYS A C 1
ATOM 1260 O O . LYS A 1 153 ? -35.127 -2.260 51.829 1.00 92.81 153 LYS A O 1
ATOM 1265 N N . SER A 1 154 ? -33.191 -2.935 50.887 1.00 91.12 154 SER A N 1
ATOM 1266 C CA . SER A 1 154 ? -32.620 -3.544 52.093 1.00 91.12 154 SER A CA 1
ATOM 1267 C C . SER A 1 154 ? -32.444 -2.522 53.219 1.00 91.12 154 SER A C 1
ATOM 1269 O O . SER A 1 154 ? -32.847 -2.785 54.346 1.00 91.12 154 SER A O 1
ATOM 1271 N N . ASP A 1 155 ? -31.893 -1.344 52.914 1.00 90.06 155 ASP A N 1
ATOM 1272 C CA . ASP A 1 155 ? -31.721 -0.262 53.889 1.00 90.06 155 ASP A CA 1
ATOM 1273 C C . ASP A 1 155 ? -33.078 0.204 54.442 1.00 90.06 155 ASP A C 1
ATOM 1275 O O . ASP A 1 155 ? -33.238 0.335 55.650 1.00 90.06 155 ASP A O 1
ATOM 1279 N N . SER A 1 156 ? -34.071 0.428 53.573 1.00 90.75 156 SER A N 1
ATOM 1280 C CA . SER A 1 156 ? -35.413 0.858 53.989 1.00 90.75 156 SER A CA 1
ATOM 1281 C C . SER A 1 156 ? -36.070 -0.147 54.929 1.00 90.75 156 SER A C 1
ATOM 1283 O O . SER A 1 156 ? -36.690 0.258 55.905 1.00 90.75 156 SER A O 1
ATOM 1285 N N . LEU A 1 157 ? -35.939 -1.443 54.641 1.00 90.62 157 LEU A N 1
ATOM 1286 C CA . LEU A 1 157 ? -36.491 -2.493 55.491 1.00 90.62 157 LEU A CA 1
ATOM 1287 C C . LEU A 1 157 ? -35.809 -2.512 56.867 1.00 90.62 157 LEU A C 1
ATOM 1289 O O . LEU A 1 157 ? -36.486 -2.613 57.884 1.00 90.62 157 LEU A O 1
ATOM 1293 N N . LEU A 1 158 ? -34.484 -2.335 56.908 1.00 89.81 158 LEU A N 1
ATOM 1294 C CA . LEU A 1 158 ? -33.728 -2.256 58.160 1.00 89.81 158 LEU A CA 1
ATOM 1295 C C . LEU A 1 158 ? -34.219 -1.105 59.055 1.00 89.81 158 LEU A C 1
ATOM 1297 O O . LEU A 1 158 ? -34.409 -1.300 60.253 1.00 89.81 158 LEU A O 1
ATOM 1301 N N . PHE A 1 159 ? -34.470 0.073 58.473 1.00 88.75 159 PHE A N 1
ATOM 1302 C CA . PHE A 1 159 ? -35.004 1.232 59.201 1.00 88.75 159 PHE A CA 1
ATOM 1303 C C . PHE A 1 159 ? -36.487 1.100 59.589 1.00 88.75 159 PHE A C 1
ATOM 1305 O O . PHE A 1 159 ? -36.931 1.814 60.481 1.00 88.75 159 PHE A O 1
ATOM 1312 N N . GLN A 1 160 ? -37.256 0.220 58.938 1.00 90.44 160 GLN A N 1
ATOM 1313 C CA . GLN A 1 160 ? -38.643 -0.075 59.327 1.00 90.44 160 GLN A CA 1
ATOM 1314 C C . GLN A 1 160 ? -38.722 -1.047 60.511 1.00 90.44 160 GLN A C 1
ATOM 1316 O O . GLN A 1 160 ? -39.675 -0.983 61.281 1.00 90.44 160 GLN A O 1
ATOM 1321 N N . MET A 1 161 ? -37.739 -1.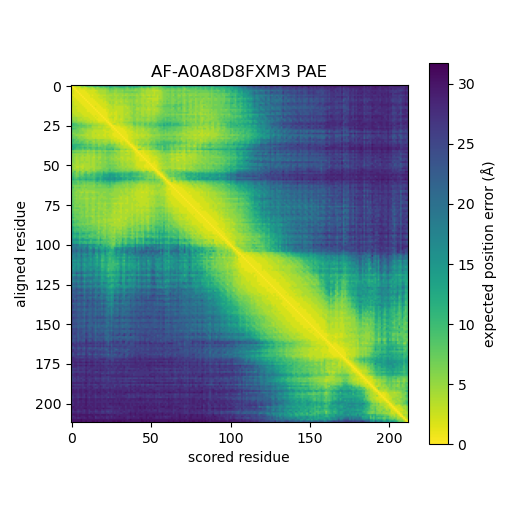939 60.664 1.00 90.81 161 MET A N 1
ATOM 1322 C CA . MET A 1 161 ? -37.732 -2.950 61.728 1.00 90.81 161 MET A CA 1
ATOM 1323 C C . MET A 1 161 ? -37.079 -2.477 63.030 1.00 90.81 161 MET A C 1
ATOM 1325 O O . MET A 1 161 ? -37.386 -3.018 64.090 1.00 90.81 161 MET A O 1
ATOM 1329 N N . LEU A 1 162 ? -36.155 -1.515 62.965 1.00 89.00 162 LEU A N 1
ATOM 1330 C CA . LEU A 1 162 ? -35.337 -1.102 64.106 1.00 89.00 162 LEU A CA 1
ATOM 1331 C C . LEU A 1 162 ? -35.326 0.423 64.275 1.00 89.00 162 LEU A C 1
ATOM 1333 O O . LEU A 1 162 ? -35.386 1.148 63.280 1.00 89.00 162 LEU A O 1
ATOM 1337 N N . PRO A 1 163 ? -35.164 0.932 65.513 1.00 88.31 163 PRO A N 1
ATOM 1338 C CA . PRO A 1 163 ? -34.969 2.356 65.753 1.00 88.31 163 PRO A CA 1
ATOM 1339 C C . PRO A 1 163 ? -33.800 2.926 64.923 1.00 88.31 163 PRO A C 1
ATOM 1341 O O . PRO A 1 163 ? -32.783 2.242 64.751 1.00 88.31 163 PRO A O 1
ATOM 1344 N N . PRO A 1 164 ? -33.878 4.188 64.451 1.00 87.56 164 PRO A N 1
ATOM 1345 C CA . PRO A 1 164 ? -32.877 4.773 63.551 1.00 87.56 164 PRO A CA 1
ATOM 1346 C C . PRO A 1 164 ? -31.431 4.714 64.064 1.00 87.56 164 PRO A C 1
ATOM 1348 O O . PRO A 1 164 ? -30.497 4.546 63.275 1.00 87.56 164 PRO A O 1
ATOM 1351 N N . THR A 1 165 ? -31.238 4.834 65.379 1.00 87.00 165 THR A N 1
ATOM 1352 C CA . THR A 1 165 ? -29.931 4.758 66.048 1.00 87.00 165 THR A CA 1
ATOM 1353 C C . THR A 1 165 ? -29.310 3.365 65.913 1.00 87.00 165 THR A C 1
ATOM 1355 O O . THR A 1 165 ? -28.181 3.240 65.437 1.00 87.00 165 THR A O 1
ATOM 1358 N N . VAL A 1 166 ? -30.079 2.320 66.230 1.00 87.56 166 VAL A N 1
ATOM 1359 C CA . VAL A 1 166 ? -29.668 0.908 66.148 1.00 87.56 166 VAL A CA 1
ATOM 1360 C C . VAL A 1 166 ? -29.426 0.488 64.695 1.00 87.56 166 VAL A C 1
ATOM 1362 O O . VAL A 1 166 ? -28.390 -0.096 64.380 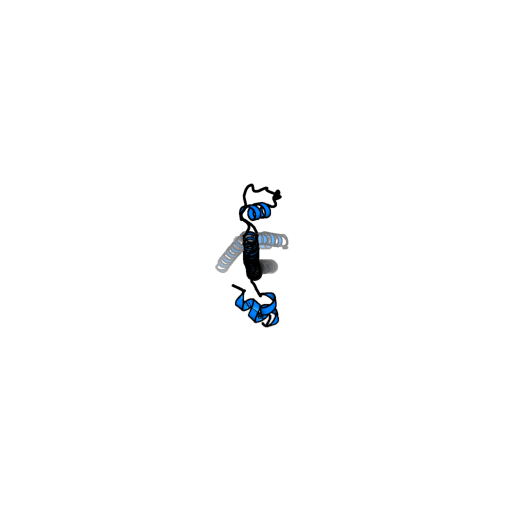1.00 87.56 166 VAL A O 1
ATOM 1365 N N . ALA A 1 167 ? -30.332 0.846 63.778 1.00 90.06 167 ALA A N 1
ATOM 1366 C CA . ALA A 1 167 ? -30.194 0.546 62.351 1.00 90.06 167 ALA A CA 1
ATOM 1367 C C . ALA A 1 167 ? -28.918 1.162 61.740 1.00 90.06 167 ALA A C 1
ATOM 1369 O O . ALA A 1 167 ? -28.238 0.526 60.931 1.00 90.06 167 ALA A O 1
ATOM 1370 N N . THR A 1 168 ? -28.557 2.384 62.150 1.00 89.56 168 THR A N 1
ATOM 1371 C CA . THR A 1 168 ? -27.344 3.068 61.671 1.00 89.56 168 THR A CA 1
ATOM 1372 C C . THR A 1 168 ? -26.069 2.386 62.169 1.00 89.56 168 THR A C 1
ATOM 1374 O O . THR A 1 168 ? -25.147 2.190 61.376 1.00 89.56 168 THR A O 1
ATOM 1377 N N . GLN A 1 169 ? -26.024 1.981 63.444 1.00 88.62 169 GLN A N 1
ATOM 1378 C CA . GLN A 1 169 ? -24.887 1.249 64.019 1.00 88.62 169 GLN A CA 1
ATOM 1379 C C . GLN A 1 169 ? -24.691 -0.115 63.335 1.00 88.62 169 GLN A C 1
ATOM 1381 O O . GLN A 1 169 ? -23.584 -0.431 62.894 1.00 88.62 169 GLN A O 1
ATOM 1386 N N . LEU A 1 170 ? -25.774 -0.876 63.127 1.00 87.56 170 LEU A N 1
ATOM 1387 C CA . LEU A 1 170 ? -25.723 -2.164 62.421 1.0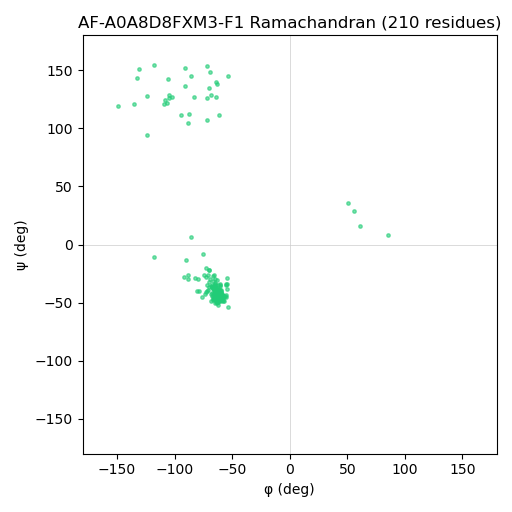0 87.56 170 LEU A CA 1
ATOM 1388 C C . LEU A 1 170 ? -25.266 -2.018 60.964 1.00 87.56 170 LEU A C 1
ATOM 1390 O O . LEU A 1 170 ? -24.467 -2.816 60.476 1.00 87.56 170 LEU A O 1
ATOM 1394 N N . LYS A 1 171 ? -25.706 -0.965 60.267 1.00 87.81 171 LYS A N 1
ATOM 1395 C CA . LYS A 1 171 ? -25.279 -0.674 58.889 1.00 87.81 171 LYS A CA 1
ATOM 1396 C C . LYS A 1 171 ? -23.788 -0.319 58.783 1.00 87.81 171 LYS A C 1
ATOM 1398 O O . LYS A 1 171 ? -23.187 -0.535 57.732 1.00 87.81 171 LYS A O 1
ATOM 1403 N N . GLN A 1 172 ? -23.191 0.206 59.854 1.00 90.69 172 GLN A N 1
ATOM 1404 C CA . GLN A 1 172 ? -21.748 0.456 59.969 1.00 90.69 172 GLN A CA 1
ATOM 1405 C C . GLN A 1 172 ? -20.960 -0.775 60.450 1.00 90.69 172 GLN A C 1
ATOM 1407 O O . GLN A 1 172 ? -19.760 -0.662 60.689 1.00 90.69 172 GLN A O 1
ATOM 1412 N N . ALA A 1 173 ? -21.614 -1.937 60.580 1.00 86.75 173 ALA A N 1
ATOM 1413 C CA . ALA A 1 173 ? -21.047 -3.160 61.148 1.00 86.75 173 ALA A CA 1
ATOM 1414 C C . ALA A 1 173 ? -20.493 -2.974 62.576 1.00 86.75 173 ALA A C 1
ATOM 1416 O O . ALA A 1 173 ? -19.562 -3.669 62.982 1.00 86.75 173 ALA A O 1
ATOM 1417 N N . GLN A 1 174 ? -21.062 -2.038 63.344 1.00 89.75 174 GLN A N 1
ATOM 1418 C CA . GLN A 1 174 ? -20.743 -1.863 64.758 1.00 89.75 174 GLN A CA 1
ATOM 1419 C C . GLN A 1 174 ? -21.594 -2.803 65.615 1.00 89.75 174 GLN A C 1
ATOM 1421 O O . GLN A 1 174 ? -22.761 -3.066 65.321 1.00 89.75 174 GLN A O 1
ATOM 1426 N N . THR A 1 175 ? -21.005 -3.302 66.699 1.00 86.69 175 THR A N 1
ATOM 1427 C CA . THR A 1 175 ? -21.722 -4.058 67.728 1.00 86.69 175 THR A CA 1
ATOM 1428 C C . THR A 1 175 ? -22.618 -3.119 68.530 1.00 86.69 175 THR A C 1
ATOM 1430 O O . THR A 1 175 ? -22.121 -2.142 69.086 1.00 86.69 175 THR A O 1
ATOM 1433 N N . VAL A 1 176 ? -23.912 -3.431 68.620 1.00 85.69 176 VAL A N 1
ATOM 1434 C CA . VAL A 1 176 ? -24.883 -2.669 69.421 1.00 85.69 176 VAL A CA 1
ATOM 1435 C C . VAL A 1 176 ? -24.876 -3.222 70.854 1.00 85.69 176 VAL A C 1
ATOM 1437 O O . VAL A 1 176 ? -25.263 -4.380 71.039 1.00 85.69 176 VAL A O 1
ATOM 1440 N N . PRO A 1 177 ? -24.406 -2.466 71.865 1.00 85.00 177 PRO A N 1
ATOM 1441 C CA . PRO A 1 177 ? -24.439 -2.914 73.253 1.00 85.00 177 PRO A CA 1
ATOM 1442 C C . PRO A 1 177 ? -25.873 -2.898 73.799 1.00 85.00 177 PRO A C 1
ATOM 1444 O O . PRO A 1 177 ? -26.718 -2.129 73.346 1.00 85.00 177 PRO A O 1
ATOM 1447 N N . ALA A 1 178 ? -26.152 -3.738 74.796 1.00 86.06 178 ALA A N 1
ATOM 1448 C CA . ALA A 1 178 ? -27.426 -3.691 75.504 1.00 86.06 178 ALA A CA 1
ATOM 1449 C C . ALA A 1 178 ? -27.525 -2.395 76.330 1.00 86.06 178 ALA A C 1
ATOM 1451 O O . ALA A 1 178 ? -26.625 -2.090 77.114 1.00 86.06 178 ALA A O 1
ATOM 1452 N N . GLU A 1 179 ? -28.618 -1.650 76.166 1.00 83.81 179 GLU A N 1
ATOM 1453 C CA . GLU A 1 179 ? -28.886 -0.405 76.892 1.00 83.81 179 GLU A CA 1
ATOM 1454 C C . GLU A 1 179 ? -29.967 -0.610 77.961 1.00 83.81 179 GLU A C 1
ATOM 1456 O O . GLU A 1 179 ? -30.941 -1.335 77.757 1.00 83.81 179 GLU A O 1
ATOM 1461 N N . TYR A 1 180 ? -29.798 0.052 79.108 1.00 88.56 180 TYR A N 1
ATOM 1462 C CA . TYR A 1 180 ? -30.804 0.114 80.167 1.00 88.56 180 TYR A CA 1
ATOM 1463 C C . TYR A 1 180 ? -31.523 1.464 80.118 1.00 88.56 180 TYR A C 1
ATOM 1465 O O . TYR A 1 180 ? -30.881 2.513 80.178 1.00 88.56 180 TYR A O 1
ATOM 1473 N N . TYR A 1 181 ? -32.854 1.442 80.066 1.00 87.69 181 TYR A N 1
ATOM 1474 C CA . TYR A 1 181 ? -33.684 2.646 80.078 1.00 87.69 181 TYR A CA 1
ATOM 1475 C C . TYR A 1 181 ? -34.345 2.819 81.451 1.00 87.69 181 TYR A C 1
ATOM 1477 O O . TYR A 1 181 ? -35.007 1.909 81.945 1.00 87.69 181 TYR A O 1
ATOM 1485 N N . SER A 1 182 ? -34.171 3.991 82.074 1.00 88.75 182 SER A N 1
ATOM 1486 C CA . SER A 1 182 ? -34.637 4.269 83.444 1.00 88.75 182 SER A CA 1
ATOM 1487 C C . SER A 1 182 ? -36.158 4.401 83.579 1.00 88.75 182 SER A C 1
ATOM 1489 O O . SER A 1 182 ? -36.692 4.139 84.654 1.00 88.75 182 SER A O 1
ATOM 1491 N N . ALA A 1 183 ? -36.852 4.795 82.510 1.00 89.88 183 ALA A N 1
ATOM 1492 C CA . ALA A 1 183 ? -38.306 4.895 82.456 1.00 89.88 183 ALA A CA 1
ATOM 1493 C C . ALA A 1 183 ? -38.799 4.618 81.029 1.00 89.88 183 ALA A C 1
ATOM 1495 O O . ALA A 1 183 ? -38.459 5.345 80.097 1.00 89.88 183 ALA A O 1
ATOM 1496 N N . VAL A 1 184 ? -39.614 3.575 80.861 1.00 88.75 184 VAL A N 1
ATOM 1497 C CA . VAL A 1 184 ? -40.255 3.210 79.589 1.00 88.75 184 VAL A CA 1
ATOM 1498 C C . VAL A 1 184 ? -41.735 2.937 79.824 1.00 88.75 184 VAL A C 1
ATOM 1500 O O . VAL A 1 184 ? -42.114 2.393 80.857 1.00 88.75 184 VAL A O 1
ATOM 1503 N N . THR A 1 185 ? -42.580 3.320 78.868 1.00 90.00 185 THR A N 1
ATOM 1504 C CA . THR A 1 185 ? -44.006 2.966 78.869 1.00 90.00 185 THR A CA 1
ATOM 1505 C C . THR A 1 185 ? -44.225 1.908 77.800 1.00 90.00 185 THR A C 1
ATOM 1507 O O . THR A 1 185 ? -43.904 2.142 76.637 1.00 90.00 185 THR A O 1
ATOM 1510 N N . ILE A 1 186 ? -44.744 0.745 78.189 1.00 89.00 186 ILE A N 1
ATOM 1511 C CA . ILE A 1 186 ? -45.038 -0.358 77.271 1.00 89.00 186 ILE A CA 1
ATOM 1512 C C . ILE A 1 186 ? -46.551 -0.410 77.070 1.00 89.00 186 ILE A C 1
ATOM 1514 O O . ILE A 1 186 ? -47.300 -0.436 78.045 1.00 89.00 186 ILE A O 1
ATOM 1518 N N . PHE A 1 187 ? -46.995 -0.422 75.815 1.00 88.88 187 PHE A N 1
ATOM 1519 C CA . PHE A 1 187 ? -48.400 -0.574 75.455 1.00 88.88 187 PHE A CA 1
ATOM 1520 C C . PHE A 1 187 ? -48.617 -1.948 74.823 1.00 88.88 187 PHE A C 1
ATOM 1522 O O . PHE A 1 187 ? -48.003 -2.267 73.807 1.00 88.88 187 PHE A O 1
ATOM 1529 N N . PHE A 1 188 ? -49.496 -2.744 75.427 1.00 87.00 188 PHE A N 1
ATOM 1530 C CA . PHE A 1 188 ? -49.976 -3.996 74.858 1.00 87.00 188 PHE A CA 1
ATOM 1531 C C . PHE A 1 188 ? -51.428 -3.801 74.429 1.00 87.00 188 PHE A C 1
ATOM 1533 O O . PHE A 1 188 ? -52.266 -3.415 75.243 1.00 87.00 188 PHE A O 1
ATOM 1540 N N . SER A 1 189 ? -51.720 -4.079 73.163 1.00 82.31 189 SER A N 1
ATOM 1541 C CA . SER A 1 189 ? -53.083 -4.157 72.643 1.00 82.31 189 SER A CA 1
ATOM 1542 C C . SER A 1 189 ? -53.284 -5.509 71.994 1.00 82.31 189 SER A C 1
ATOM 1544 O O . SER A 1 189 ? -52.503 -5.888 71.122 1.00 82.31 189 SER A O 1
ATOM 1546 N N . ASP A 1 190 ? -54.343 -6.190 72.400 1.00 84.94 190 ASP A N 1
ATOM 1547 C CA . ASP A 1 190 ? -54.805 -7.419 71.774 1.00 84.94 190 ASP A CA 1
ATOM 1548 C C . ASP A 1 190 ? -56.214 -7.206 71.212 1.00 84.94 190 ASP A C 1
ATOM 1550 O O . ASP A 1 190 ? -56.959 -6.332 71.671 1.00 84.94 190 ASP A O 1
ATOM 1554 N N . ILE A 1 191 ? -56.570 -7.991 70.201 1.00 81.12 191 ILE A N 1
ATOM 1555 C CA . ILE A 1 191 ? -57.882 -7.948 69.567 1.00 81.12 191 ILE A CA 1
ATOM 1556 C C . ILE A 1 191 ? -58.756 -9.009 70.231 1.00 81.12 191 ILE A C 1
ATOM 1558 O O . ILE A 1 191 ? -58.559 -10.212 70.060 1.00 81.12 191 ILE A O 1
ATOM 1562 N N . VAL A 1 192 ? -59.767 -8.560 70.971 1.00 81.19 192 VAL A N 1
ATOM 1563 C CA . VAL A 1 192 ? -60.727 -9.461 71.616 1.00 81.19 192 VAL A CA 1
ATOM 1564 C C . VAL A 1 192 ? -61.512 -10.223 70.542 1.00 81.19 192 VAL A C 1
ATOM 1566 O O . VAL A 1 192 ? -62.092 -9.611 69.649 1.00 81.19 192 VAL A O 1
ATOM 1569 N N . GLY A 1 193 ? -61.532 -11.556 70.630 1.00 77.88 193 GLY A N 1
ATOM 1570 C CA . GLY A 1 193 ? -62.280 -12.419 69.704 1.00 77.88 193 GLY A CA 1
ATOM 1571 C C . GLY A 1 193 ? -61.549 -12.780 68.404 1.00 77.88 193 GLY A C 1
ATOM 1572 O O . GLY A 1 193 ? -62.148 -13.407 67.535 1.00 77.88 193 GLY A O 1
ATOM 1573 N N . PHE A 1 194 ? -60.257 -12.451 68.261 1.00 80.88 194 PHE A N 1
ATOM 1574 C CA . PHE A 1 194 ? -59.484 -12.755 67.046 1.00 80.88 194 PHE A CA 1
ATOM 1575 C C . PHE A 1 194 ? -59.520 -14.243 66.650 1.00 80.88 194 PHE A C 1
ATOM 1577 O O . PHE A 1 194 ? -59.626 -14.565 65.470 1.00 80.88 194 PHE A O 1
ATOM 1584 N N . THR A 1 195 ? -59.478 -15.159 67.623 1.00 81.75 195 THR A N 1
ATOM 1585 C CA . THR A 1 195 ? -59.531 -16.611 67.376 1.00 81.75 195 THR A CA 1
ATOM 1586 C C . THR A 1 195 ? -60.861 -17.068 66.774 1.00 81.75 195 THR A C 1
ATOM 1588 O O . THR A 1 195 ? -60.868 -17.975 65.949 1.00 81.75 195 THR A O 1
ATOM 1591 N N . GLU A 1 196 ? -61.971 -16.446 67.170 1.00 80.69 196 GLU A N 1
ATOM 1592 C CA . GLU A 1 196 ? -63.321 -16.790 66.707 1.00 80.69 196 GLU A CA 1
ATOM 1593 C C . GLU A 1 196 ? -63.550 -16.246 65.290 1.00 80.69 196 GLU A C 1
ATOM 1595 O O . GLU A 1 196 ? -63.914 -16.992 64.385 1.00 80.69 196 GLU A O 1
ATOM 1600 N N . ILE A 1 197 ? -63.161 -14.988 65.054 1.00 75.31 197 ILE A N 1
ATOM 1601 C CA . ILE A 1 197 ? -63.200 -14.348 63.729 1.00 75.31 197 ILE A CA 1
ATOM 1602 C C . ILE A 1 197 ? -62.313 -15.105 62.725 1.00 75.31 197 ILE A C 1
ATOM 1604 O O . ILE A 1 197 ? -62.718 -15.349 61.592 1.00 75.31 197 ILE A O 1
ATOM 1608 N N . ALA A 1 198 ? -61.113 -15.533 63.129 1.00 79.69 198 ALA A N 1
ATOM 1609 C CA . ALA A 1 198 ? -60.216 -16.298 62.262 1.00 79.69 198 ALA A CA 1
ATOM 1610 C C . ALA A 1 198 ? -60.706 -17.730 61.971 1.00 79.69 198 ALA A C 1
ATOM 1612 O O . ALA A 1 198 ? -60.268 -18.325 60.987 1.00 79.69 198 ALA A O 1
ATOM 1613 N N . ALA A 1 199 ? -61.579 -18.290 62.816 1.00 80.94 199 ALA A N 1
ATOM 1614 C CA . ALA A 1 199 ? -62.181 -19.605 62.607 1.00 80.94 199 ALA A CA 1
ATOM 1615 C C . ALA A 1 199 ? -63.392 -19.554 61.658 1.00 80.94 199 ALA A C 1
ATOM 1617 O O . ALA A 1 199 ? -63.658 -20.536 60.965 1.00 80.94 199 ALA A O 1
ATOM 1618 N N . GLU A 1 200 ? -64.106 -18.425 61.617 1.00 81.44 200 GLU A N 1
ATOM 1619 C CA . GLU A 1 200 ? -65.287 -18.224 60.766 1.00 81.44 200 GLU A CA 1
ATOM 1620 C C . GLU A 1 200 ? -64.960 -17.607 59.395 1.00 81.44 200 GLU A C 1
ATOM 1622 O O . GLU A 1 200 ? -65.670 -17.861 58.420 1.00 81.44 200 GLU A O 1
ATOM 1627 N N . CYS A 1 201 ? -63.883 -16.823 59.291 1.00 77.44 201 CYS A N 1
ATOM 1628 C CA . CYS A 1 201 ? -63.479 -16.160 58.051 1.00 77.44 201 CYS A CA 1
ATOM 1629 C C . CYS A 1 201 ? -62.503 -16.995 57.214 1.00 77.44 201 CYS A C 1
ATOM 1631 O O . CYS A 1 201 ? -61.668 -17.749 57.718 1.00 77.44 201 CYS A O 1
ATOM 1633 N N . THR A 1 202 ? -62.536 -16.795 55.895 1.00 81.31 202 THR A N 1
ATOM 1634 C CA . THR A 1 202 ? -61.505 -17.367 55.021 1.00 81.31 202 THR A CA 1
ATOM 1635 C C . THR A 1 202 ? -60.152 -16.674 55.253 1.00 81.31 202 THR A C 1
ATOM 1637 O O . THR A 1 202 ? -60.119 -15.471 55.529 1.00 81.31 202 THR A O 1
ATOM 1640 N N . PRO A 1 203 ? -59.004 -17.364 55.087 1.00 78.19 203 PRO A N 1
ATOM 1641 C CA . PRO A 1 203 ? -57.685 -16.759 55.305 1.00 78.19 203 PRO A CA 1
ATOM 1642 C C . PRO A 1 203 ? -57.444 -15.470 54.502 1.00 78.19 203 PRO A C 1
ATOM 1644 O O . PRO A 1 203 ? -56.700 -14.599 54.942 1.00 78.19 203 PRO A O 1
ATOM 1647 N N . LEU A 1 204 ? -58.084 -15.333 53.335 1.00 78.69 204 LEU A N 1
ATOM 1648 C CA . LEU A 1 204 ? -58.003 -14.128 52.509 1.00 78.69 204 LEU A CA 1
ATOM 1649 C C . LEU A 1 204 ? -58.788 -12.950 53.111 1.00 78.69 204 LEU A C 1
ATOM 1651 O O . LEU A 1 204 ? -58.283 -11.831 53.100 1.00 78.69 204 LEU A O 1
ATOM 1655 N N . GLU A 1 205 ? -59.984 -13.184 53.659 1.00 76.56 205 GLU A N 1
ATOM 1656 C CA . GLU A 1 205 ? -60.792 -12.141 54.313 1.00 76.56 205 GLU A CA 1
ATOM 1657 C C . GLU A 1 205 ? -60.115 -11.580 55.560 1.00 76.56 205 GLU A C 1
ATOM 1659 O O . GLU A 1 205 ? -60.106 -10.365 55.759 1.00 76.56 205 GLU A O 1
ATOM 1664 N N . VAL A 1 206 ? -59.484 -12.441 56.362 1.00 75.25 206 VAL A N 1
ATOM 1665 C CA . VAL A 1 206 ? -58.746 -12.008 57.556 1.00 75.25 206 VAL A CA 1
ATOM 1666 C C . VAL A 1 206 ? -57.592 -11.077 57.161 1.00 75.25 206 VAL A C 1
ATOM 1668 O O . VAL A 1 206 ? -57.406 -10.024 57.763 1.00 75.25 206 VAL A O 1
ATOM 1671 N N . ILE A 1 207 ? -56.847 -11.395 56.099 1.00 77.88 207 ILE A N 1
ATOM 1672 C CA . ILE A 1 207 ? -55.737 -10.544 55.641 1.00 77.88 207 ILE A CA 1
ATOM 1673 C C . ILE A 1 207 ? -56.248 -9.207 55.090 1.00 77.88 207 ILE A C 1
ATOM 1675 O O . ILE A 1 207 ? -55.613 -8.187 55.315 1.00 77.88 207 ILE A O 1
ATOM 1679 N N . VAL A 1 208 ? -57.391 -9.179 54.403 1.00 77.44 208 VAL A N 1
ATOM 1680 C CA . VAL A 1 208 ? -57.954 -7.935 53.846 1.00 77.44 208 VAL A CA 1
ATOM 1681 C C . VAL A 1 208 ? -58.515 -7.019 54.939 1.00 77.44 208 VAL A C 1
ATOM 1683 O O . VAL A 1 208 ? -58.395 -5.803 54.829 1.00 77.44 208 VAL A O 1
ATOM 1686 N N . SER A 1 209 ? -59.091 -7.575 56.009 1.00 67.00 209 SER A N 1
ATOM 1687 C CA . SER A 1 209 ? -59.627 -6.774 57.119 1.00 67.00 209 SER A CA 1
ATOM 1688 C C . SER A 1 209 ? -58.542 -6.172 58.021 1.00 67.00 209 SER A C 1
ATOM 1690 O O . SER A 1 209 ? -58.800 -5.159 58.671 1.00 67.00 209 SER A O 1
ATOM 1692 N N . TYR A 1 210 ? -57.358 -6.791 58.097 1.00 67.38 210 TYR A N 1
ATOM 1693 C CA . TYR A 1 210 ? -56.281 -6.388 59.017 1.00 67.38 210 TYR A CA 1
ATOM 1694 C C . TYR A 1 210 ? -54.982 -5.947 58.321 1.00 67.38 210 TYR A C 1
ATOM 1696 O O . TYR A 1 210 ? -54.090 -5.406 58.972 1.00 67.38 210 TYR A O 1
ATOM 1704 N N . GLY A 1 211 ? -54.857 -6.166 57.013 1.00 61.25 211 GLY A N 1
ATOM 1705 C CA . GLY A 1 211 ? -53.734 -5.722 56.197 1.00 61.25 211 GLY A CA 1
ATOM 1706 C C . GLY A 1 211 ? -53.979 -4.319 55.656 1.00 61.25 211 GLY A C 1
ATOM 1707 O O . GLY A 1 211 ? -54.756 -4.143 54.721 1.00 61.25 211 GLY A O 1
ATOM 1708 N N . CYS A 1 212 ? -53.309 -3.333 56.246 1.00 41.59 212 CYS A N 1
ATOM 1709 C CA . CYS A 1 212 ? -53.110 -2.013 55.647 1.00 41.59 212 CYS A CA 1
ATOM 1710 C C . CYS A 1 212 ? -51.879 -2.054 54.728 1.00 41.59 212 CYS A C 1
ATOM 1712 O O . CYS A 1 212 ? -50.857 -2.639 55.163 1.00 41.59 212 CYS A O 1
#

Mean predicted aligned error: 15.24 Å

pLDDT: mean 85.88, std 7.34, range [41.59, 97.62]

Sequence (212 aa):
TESYIRYIQHDIVGKELLNSSLNYIPKLKAMYKNLTTGMPDYGRIRQWSETIRRNEIISANVTTAREYYETMAMYIDELRKLQDKVRWTIRDEVQKVLTKANRMETFGIAILIVVLIVSPIIILLVRKAVATIQMYAVNLAHKARELKREKRKSDSLLFQMLPPTVATQLKQAQTVPAEYYSAVTIFFSDIVGFTEIAAECTPLEVIVSYGC

Organism: Culex pipiens (NCBI:txid7175)

Radius of gyration: 59.98 Å; Cα contacts (8 Å, |Δi|>4): 35; chains: 1; bounding box: 114×39×149 Å